Protein AF-H1SB37-F1 (afdb_monomer)

Sequence (201 aa):
MCINYAPAQAALLRDVFGVTCPVQEWPPQTWPDYAAPLLVSDHERQRRCLVGTFGMVPRKRIPPGVAKFDTTNARSESVGEKRTFSPAWKSGQLCLVPATCFYEPGYETGKALRWRIWLKDDAPMAIAGLWRAWPGEHPLMSRFHAPGKEKRMIVIVPPNEWDDWLNCRDTELARSFLRPYAADKMAAEPAPLPPRAAEAS

InterPro domains:
  IPR003738 SOS response associated peptidase (SRAP) [PF02586] (30-190)
  IPR003738 SOS response associated peptidase (SRAP) [PTHR13604] (32-190)
  IPR036590 SOS response associated peptidase-like [G3DSA:3.90.1680.10] (2-192)
  IPR036590 SOS response associated peptidase-like [SSF143081] (11-190)

Nearest PDB structures (foldseek):
  1zn6-assembly1_A  TM=8.041E-01  e=1.688E-17  Bordetella bronchiseptica RB50
  6oeb-assembly1_A  TM=7.553E-01  e=7.191E-09  Homo sapiens
  6oov-assembly1_A  TM=7.379E-01  e=4.954E-09  Homo sapiens
  6oea-assembly1_A  TM=7.611E-01  e=8.663E-09  Homo sapiens
  6kbz-assembly4_H  TM=6.927E-01  e=1.604E-07  Escherichia coli

Solvent-accessible surface area (backbone atoms only — not comparable to full-atom values): 12346 Å² total; per-residue (Å²): 109,63,60,35,32,24,50,54,48,78,63,53,33,37,80,72,67,72,24,72,59,70,97,66,93,54,62,76,61,37,42,71,60,32,57,39,65,33,36,30,49,54,96,85,68,44,72,40,46,42,76,44,56,42,23,78,56,41,70,94,74,56,58,88,94,57,80,90,72,87,40,67,68,68,43,80,90,48,31,76,65,43,78,91,41,16,61,32,52,76,68,42,31,40,28,35,36,43,21,52,34,38,32,41,72,45,52,91,83,79,44,80,42,39,25,40,38,33,47,72,81,65,65,63,40,34,32,64,39,71,48,76,90,78,78,78,96,68,95,81,80,87,71,90,84,90,89,89,88,84,93,60,72,80,37,50,49,56,84,95,43,48,67,58,55,40,66,40,75,51,70,67,66,53,51,70,65,63,42,81,61,67,66,88,55,43,44,75,48,86,48,72,78,78,82,78,76,79,80,85,127

Foldseek 3Di:
DFQKFQFDDQCCCCVPVVEGEPPDDFDRMDGAQGKAWKWAQDPVLHTYIYIDGQFLAHQVRQDPPDDDDGGNDDALVQQCPDPSRVVQLLALQKIWGWGQWTWDFDCPV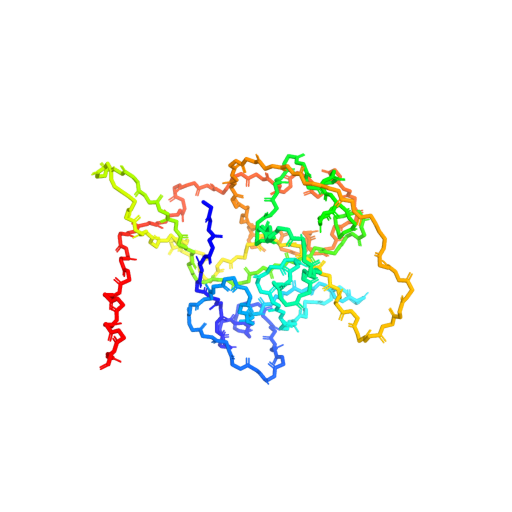VDGFIKTKGFDPPPTWTWIDTHDDDDDDDPPDDDDDDDDDDDHDTATADPVCRSVSNPDNDNVSNSVSRDHDDCVRMDMDGDHDDPDPPDDD

Secondary structure (DSSP, 8-state):
---EEEEPPHHHHHHTT--PPPS----SSB-TT-EEEEEEE-TTS-EEEEEEESSSS-GGGSPTTSPP---S---TTTTTTSTTTHHHHHTT-EEEEEEEEEEEEE-TTSS-EEEEEEESSSPSEEEEEE----PSP-TT---------------EE-GGGHHHHHH---HHHHHHT-PPP-GGGEEEEE-PPPPPPP---

Radius of gyration: 17.48 Å; Cα contacts (8 Å, |Δi|>4): 338; chains: 1; bounding box: 42×50×43 Å

Mean predicted aligned error: 9.67 Å

Structure (mmCIF, N/CA/C/O backbone):
data_AF-H1SB37-F1
#
_entry.id   AF-H1SB37-F1
#
loop_
_atom_site.group_PDB
_atom_site.id
_atom_site.type_symbol
_atom_site.label_atom_id
_atom_site.label_alt_id
_atom_site.label_comp_id
_atom_site.label_asym_id
_atom_site.label_entity_id
_atom_site.label_seq_id
_atom_site.pdbx_PDB_ins_code
_atom_site.Cartn_x
_atom_site.Cartn_y
_atom_site.C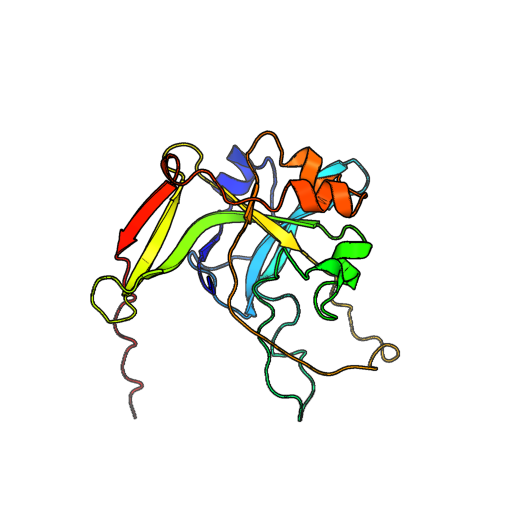artn_z
_atom_site.occupancy
_atom_site.B_iso_or_equiv
_atom_site.auth_seq_id
_atom_site.auth_comp_id
_atom_site.auth_asym_id
_atom_site.auth_atom_id
_atom_site.pdbx_PDB_model_num
ATOM 1 N N . MET A 1 1 ? 8.141 -8.060 4.131 1.00 61.81 1 MET A N 1
ATOM 2 C CA . MET A 1 1 ? 7.986 -7.070 3.050 1.00 61.81 1 MET A CA 1
ATOM 3 C C . MET A 1 1 ? 6.805 -7.464 2.177 1.00 61.81 1 MET A C 1
ATOM 5 O O . MET A 1 1 ? 6.975 -8.234 1.234 1.00 61.81 1 MET A O 1
ATOM 9 N N . CYS A 1 2 ? 5.641 -6.896 2.474 1.00 81.62 2 CYS A N 1
ATOM 10 C CA . CYS A 1 2 ? 4.409 -7.120 1.739 1.00 81.62 2 CYS A CA 1
ATOM 11 C C . CYS A 1 2 ? 4.567 -6.713 0.272 1.00 81.62 2 CYS A C 1
ATOM 13 O O . CYS A 1 2 ? 4.679 -5.537 -0.066 1.00 81.62 2 CYS A O 1
ATOM 15 N N . ILE A 1 3 ? 4.553 -7.709 -0.606 1.00 90.56 3 ILE A N 1
ATOM 16 C CA . ILE A 1 3 ? 4.415 -7.532 -2.056 1.00 90.56 3 ILE A CA 1
ATOM 17 C C . ILE A 1 3 ? 3.016 -7.942 -2.529 1.00 90.56 3 ILE A C 1
ATOM 19 O O . ILE A 1 3 ? 2.795 -8.083 -3.728 1.00 90.56 3 ILE A O 1
ATOM 23 N N . ASN A 1 4 ? 2.080 -8.169 -1.604 1.00 94.69 4 ASN A N 1
ATOM 24 C CA . ASN A 1 4 ? 0.772 -8.728 -1.906 1.00 94.69 4 ASN A CA 1
ATOM 25 C C . ASN A 1 4 ? -0.271 -8.363 -0.842 1.00 94.69 4 ASN A C 1
ATOM 27 O O . ASN A 1 4 ? -0.052 -8.564 0.349 1.00 94.69 4 ASN A O 1
ATOM 31 N N . TYR A 1 5 ? -1.424 -7.867 -1.284 1.00 96.06 5 TYR A N 1
ATOM 32 C CA . TYR A 1 5 ? -2.556 -7.497 -0.433 1.00 96.06 5 TYR A CA 1
ATOM 33 C C . TYR A 1 5 ? -3.879 -7.682 -1.181 1.00 96.06 5 TYR A C 1
ATOM 35 O O . TYR A 1 5 ? -3.881 -7.848 -2.400 1.00 96.06 5 TYR A O 1
ATOM 43 N N . ALA A 1 6 ? -4.995 -7.672 -0.457 1.00 96.31 6 ALA A N 1
ATOM 44 C CA . ALA A 1 6 ? -6.336 -7.656 -1.026 1.00 96.31 6 ALA A CA 1
ATOM 45 C C . ALA A 1 6 ? -6.863 -6.207 -1.031 1.00 96.31 6 ALA A C 1
ATOM 47 O O . ALA A 1 6 ? -7.142 -5.670 0.046 1.00 96.31 6 ALA A O 1
ATOM 48 N N . PRO A 1 7 ? -6.955 -5.534 -2.194 1.00 95.69 7 PRO A N 1
ATOM 49 C CA . PRO A 1 7 ? -7.475 -4.171 -2.276 1.00 95.69 7 PRO A CA 1
ATOM 50 C C . PRO A 1 7 ? -8.966 -4.124 -1.927 1.00 95.69 7 PRO A C 1
ATOM 52 O O . PRO A 1 7 ? -9.720 -5.062 -2.211 1.00 95.69 7 PRO A O 1
ATOM 55 N N . ALA A 1 8 ? -9.406 -3.000 -1.361 1.00 94.56 8 ALA A N 1
ATOM 56 C CA . ALA A 1 8 ? -10.824 -2.727 -1.169 1.00 94.56 8 ALA A CA 1
ATOM 57 C C . ALA A 1 8 ? -11.567 -2.767 -2.516 1.00 94.56 8 ALA A C 1
ATOM 59 O O . ALA A 1 8 ? -11.060 -2.319 -3.545 1.00 94.56 8 ALA A O 1
ATOM 60 N N . GLN A 1 9 ? -12.769 -3.336 -2.506 1.00 92.38 9 GLN A N 1
ATOM 61 C CA . GLN A 1 9 ? -13.612 -3.495 -3.692 1.00 92.38 9 GLN A CA 1
ATOM 62 C C . GLN A 1 9 ? -14.647 -2.367 -3.778 1.00 92.38 9 GLN A C 1
ATOM 64 O O . GLN A 1 9 ? -14.865 -1.649 -2.801 1.00 92.38 9 GLN A O 1
ATOM 69 N N . ALA A 1 10 ? -15.286 -2.204 -4.942 1.00 90.00 10 ALA A N 1
ATOM 70 C CA . ALA A 1 10 ? -16.129 -1.044 -5.262 1.00 90.00 10 ALA A CA 1
ATOM 71 C C . ALA A 1 10 ? -17.233 -0.730 -4.229 1.00 90.00 10 ALA A C 1
ATOM 73 O O . ALA A 1 10 ? -17.570 0.437 -4.046 1.00 90.00 10 ALA A O 1
ATOM 74 N N . ALA A 1 11 ? -17.759 -1.744 -3.529 1.00 90.62 11 ALA A N 1
ATOM 75 C CA . ALA A 1 11 ? -18.670 -1.545 -2.401 1.00 90.62 11 ALA A CA 1
ATOM 76 C C . ALA A 1 11 ? -17.977 -0.824 -1.231 1.00 90.62 11 ALA A C 1
ATOM 78 O O . ALA A 1 11 ? -18.290 0.326 -0.957 1.00 90.62 11 ALA A O 1
ATOM 79 N N . LEU A 1 12 ? -16.950 -1.430 -0.625 1.00 92.50 12 LEU A N 1
ATOM 80 C CA . LEU A 1 12 ? -16.209 -0.861 0.514 1.00 92.50 12 LEU A CA 1
ATOM 81 C C . LEU A 1 12 ? -15.616 0.535 0.233 1.00 92.50 12 LEU A C 1
ATOM 83 O O . LEU A 1 12 ? -15.536 1.371 1.131 1.00 92.50 12 LEU A O 1
ATOM 87 N N . LEU A 1 13 ? -15.217 0.804 -1.012 1.00 92.81 13 LEU A N 1
ATOM 88 C CA . LEU A 1 13 ? -14.735 2.121 -1.446 1.00 92.81 13 LEU A CA 1
ATOM 89 C C . LEU A 1 13 ? -15.813 3.208 -1.343 1.00 92.81 13 LEU A C 1
ATOM 91 O O . LEU A 1 13 ? -15.549 4.289 -0.820 1.00 92.81 13 LEU A O 1
ATOM 95 N N . ARG A 1 14 ? -17.039 2.905 -1.769 1.00 92.69 14 ARG A N 1
ATOM 96 C CA . ARG A 1 14 ? -18.182 3.810 -1.631 1.00 92.69 14 ARG A CA 1
ATOM 97 C C . ARG A 1 14 ? -18.671 3.859 -0.184 1.00 92.69 14 ARG A C 1
ATOM 99 O O . ARG A 1 14 ? -18.836 4.941 0.366 1.00 92.69 14 ARG A O 1
ATOM 106 N N . ASP A 1 15 ? -18.868 2.693 0.420 1.00 92.31 15 ASP A N 1
ATOM 107 C CA . ASP A 1 15 ? -19.639 2.521 1.653 1.00 92.31 15 ASP A CA 1
ATOM 108 C C . ASP A 1 15 ? -18.836 2.873 2.922 1.00 92.31 15 ASP A C 1
ATOM 110 O O . ASP A 1 15 ? -19.434 3.210 3.939 1.00 92.31 15 ASP A O 1
ATOM 114 N N . VAL A 1 16 ? -17.493 2.847 2.867 1.00 92.75 16 VAL A N 1
ATOM 115 C CA . VAL A 1 16 ? -16.607 3.237 3.989 1.00 92.75 16 VAL A CA 1
ATOM 116 C C . VAL A 1 16 ? -15.724 4.441 3.645 1.00 92.75 16 VAL A C 1
ATOM 118 O O . VAL A 1 16 ? -15.574 5.361 4.450 1.00 92.75 16 VAL A O 1
ATOM 121 N N . PHE A 1 17 ? -15.142 4.477 2.443 1.00 92.38 17 PHE A N 1
ATOM 122 C CA . PHE A 1 17 ? -14.271 5.589 2.038 1.00 92.38 17 PHE A CA 1
ATOM 123 C C . PHE A 1 17 ? -15.017 6.754 1.361 1.00 92.38 17 PHE A C 1
ATOM 125 O O . PHE A 1 17 ? -14.400 7.788 1.115 1.00 92.38 17 PHE A O 1
ATOM 132 N N . GLY A 1 18 ? -16.323 6.630 1.097 1.00 93.19 18 GLY A N 1
ATOM 133 C CA . GLY A 1 18 ? -17.148 7.694 0.511 1.00 93.19 18 GLY A CA 1
ATOM 134 C C . GLY A 1 18 ? -16.860 7.992 -0.965 1.00 93.19 18 GLY A C 1
ATOM 135 O O . GLY A 1 18 ? -17.237 9.056 -1.448 1.00 93.19 18 GLY A O 1
ATOM 136 N N . VAL A 1 19 ? -16.172 7.096 -1.683 1.00 91.81 19 VAL A N 1
ATOM 137 C CA . VAL A 1 19 ? -15.634 7.363 -3.028 1.00 91.81 19 VAL A CA 1
ATOM 138 C C . VAL A 1 19 ? -16.038 6.321 -4.063 1.00 91.81 19 VAL A C 1
ATOM 140 O O . VAL A 1 19 ? -16.063 5.119 -3.808 1.00 91.81 19 VAL A O 1
ATOM 143 N N . THR A 1 20 ? -16.257 6.776 -5.293 1.00 89.56 20 THR A N 1
ATOM 144 C CA . THR A 1 20 ? -16.253 5.919 -6.482 1.00 89.56 20 THR A CA 1
ATOM 145 C C . THR A 1 20 ? -14.894 6.006 -7.177 1.00 89.56 20 THR A C 1
ATOM 147 O O . THR A 1 20 ? -14.232 7.045 -7.171 1.00 89.56 20 THR A O 1
ATOM 150 N N . CYS A 1 21 ? -14.453 4.895 -7.766 1.00 81.81 21 CYS A N 1
ATOM 151 C CA . CYS A 1 21 ? -13.230 4.832 -8.565 1.00 81.81 21 CYS A CA 1
ATOM 152 C C . CYS A 1 21 ? -13.557 4.863 -10.067 1.00 81.81 21 CYS A C 1
ATOM 154 O O . CYS A 1 21 ? -14.659 4.467 -10.455 1.00 81.81 21 CYS A O 1
ATOM 156 N N . PRO A 1 22 ? -12.604 5.274 -10.926 1.00 76.06 22 PRO A N 1
ATOM 157 C CA . PRO A 1 22 ? -12.685 5.034 -12.366 1.00 76.06 22 PRO A CA 1
ATOM 158 C C . PRO A 1 22 ? -13.003 3.565 -12.678 1.00 76.06 22 PRO A C 1
ATOM 160 O O . PRO A 1 22 ? -12.503 2.672 -11.993 1.00 76.06 22 PRO A O 1
ATOM 163 N N . VAL A 1 23 ? -13.809 3.315 -13.716 1.00 59.12 23 VAL A N 1
ATOM 164 C CA . VAL A 1 23 ? -14.239 1.960 -14.103 1.00 59.12 23 VAL A CA 1
ATOM 165 C C . VAL A 1 23 ? -13.050 1.167 -14.645 1.00 59.12 23 VAL A C 1
ATOM 167 O O . VAL A 1 23 ? -12.691 1.257 -15.818 1.00 59.12 23 VAL A O 1
ATOM 170 N N . GLN A 1 24 ? -12.416 0.407 -13.759 1.00 62.50 24 GLN A N 1
ATOM 171 C CA . GLN A 1 24 ? -11.315 -0.492 -14.064 1.00 62.50 24 GLN A CA 1
ATOM 172 C C . GLN A 1 24 ? -11.272 -1.572 -12.988 1.00 62.50 24 GLN A C 1
ATOM 174 O O . GLN A 1 24 ? -11.008 -1.272 -11.828 1.00 62.50 24 GLN A O 1
ATOM 179 N N . GLU A 1 25 ? -11.548 -2.819 -13.359 1.00 70.06 25 GLU A N 1
ATOM 180 C CA . GLU A 1 25 ? -11.482 -3.931 -12.413 1.00 70.06 25 GLU A CA 1
ATOM 181 C C . GLU A 1 25 ? -10.024 -4.246 -12.056 1.00 70.06 25 GLU A C 1
ATOM 183 O O . GLU A 1 25 ? -9.148 -4.338 -12.919 1.00 70.06 25 GLU A O 1
ATOM 188 N N . TRP A 1 26 ? -9.769 -4.426 -10.763 1.00 86.94 26 TRP A N 1
ATOM 189 C CA . TRP A 1 26 ? -8.517 -4.945 -10.225 1.00 86.94 26 TRP A CA 1
ATOM 190 C C . TRP A 1 26 ? -8.801 -6.281 -9.525 1.00 86.94 26 TRP A C 1
ATOM 192 O O . TRP A 1 26 ? -9.882 -6.468 -8.963 1.00 86.94 26 TRP A O 1
ATOM 202 N N . PRO A 1 27 ? -7.857 -7.237 -9.532 1.00 90.06 27 PRO A N 1
ATOM 203 C CA . PRO A 1 27 ? -8.097 -8.548 -8.941 1.00 90.06 27 PRO A CA 1
ATOM 204 C C . PRO A 1 27 ? -8.317 -8.459 -7.417 1.00 90.06 27 PRO A C 1
ATOM 206 O O . PRO A 1 27 ? -7.755 -7.573 -6.766 1.00 90.06 27 PRO A O 1
ATOM 209 N N . PRO A 1 28 ? -9.027 -9.430 -6.805 1.00 91.69 28 PRO A N 1
ATOM 210 C CA . PRO A 1 28 ? -9.189 -9.516 -5.349 1.00 91.69 28 PRO A CA 1
ATOM 211 C C . PRO A 1 28 ? -7.876 -9.637 -4.556 1.00 91.69 28 PRO A C 1
ATOM 213 O O . PRO A 1 28 ? -7.887 -9.502 -3.336 1.00 91.69 28 PRO A O 1
ATOM 216 N N . GLN A 1 29 ? -6.747 -9.908 -5.224 1.00 94.50 29 GLN A N 1
ATOM 217 C CA . GLN A 1 29 ? -5.402 -9.880 -4.648 1.00 94.50 29 GLN A CA 1
ATOM 218 C C . GLN A 1 29 ? -4.423 -9.214 -5.627 1.00 94.50 29 GLN A C 1
ATOM 220 O O . GLN A 1 29 ? -4.225 -9.685 -6.748 1.00 94.50 29 GLN A O 1
ATOM 225 N N . THR A 1 30 ? -3.781 -8.136 -5.187 1.00 93.38 30 THR A N 1
ATOM 226 C CA . THR A 1 30 ? -2.825 -7.329 -5.956 1.00 93.38 30 THR A CA 1
ATOM 227 C C . THR A 1 30 ? -1.393 -7.824 -5.738 1.00 93.38 30 THR A C 1
ATOM 229 O O . THR A 1 30 ? -1.028 -8.234 -4.635 1.00 93.38 30 THR A O 1
ATOM 232 N N . TRP A 1 31 ? -0.572 -7.753 -6.787 1.00 94.50 31 TRP A N 1
ATOM 233 C CA . TRP A 1 31 ? 0.865 -8.066 -6.807 1.00 94.50 31 TRP A CA 1
ATOM 234 C C . TRP A 1 31 ? 1.652 -6.895 -7.432 1.00 94.50 31 TRP A C 1
ATOM 236 O O . TRP A 1 31 ? 1.031 -5.963 -7.947 1.00 94.50 31 TRP A O 1
ATOM 246 N N . PRO A 1 32 ? 2.999 -6.865 -7.397 1.00 93.31 32 PRO A N 1
ATOM 247 C CA . PRO A 1 32 ? 3.756 -5.745 -7.952 1.00 93.31 32 PRO A CA 1
ATOM 248 C C . PRO A 1 32 ? 3.486 -5.587 -9.455 1.00 93.31 32 PRO A C 1
ATOM 250 O O . PRO A 1 32 ? 3.305 -6.579 -10.155 1.00 93.31 32 PRO A O 1
ATOM 253 N N . ASP A 1 33 ? 3.482 -4.345 -9.939 1.00 89.38 33 ASP A N 1
ATOM 254 C CA . ASP A 1 33 ? 3.034 -3.933 -11.285 1.00 89.38 33 ASP A CA 1
ATOM 255 C C . ASP A 1 33 ? 1.523 -4.068 -11.589 1.00 89.38 33 ASP A C 1
ATOM 257 O O . ASP A 1 33 ? 1.089 -3.596 -12.642 1.00 89.38 33 ASP A O 1
ATOM 261 N N . TYR A 1 34 ? 0.694 -4.638 -10.705 1.00 92.12 34 TYR A N 1
ATOM 262 C CA . TYR A 1 34 ? -0.758 -4.715 -10.940 1.00 92.12 34 TYR A CA 1
ATOM 263 C C . TYR A 1 34 ? -1.431 -3.344 -10.757 1.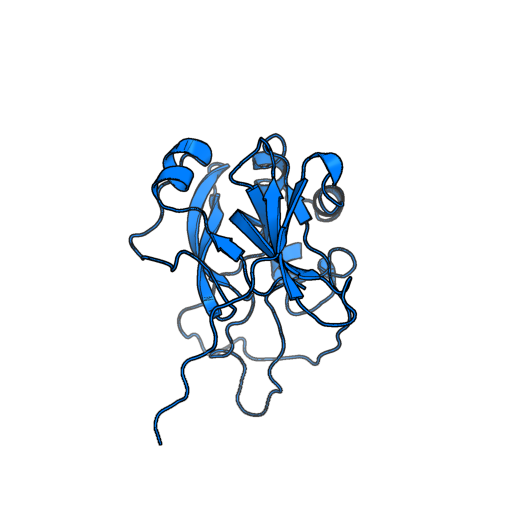00 92.12 34 TYR A C 1
ATOM 265 O O . TYR A 1 34 ? -0.941 -2.495 -10.006 1.00 92.12 34 TYR A O 1
ATOM 273 N N . ALA A 1 35 ? -2.574 -3.142 -11.418 1.00 89.19 35 ALA A N 1
ATOM 274 C CA . ALA A 1 35 ? -3.469 -2.020 -11.142 1.00 89.19 35 ALA A CA 1
ATOM 275 C C . ALA A 1 35 ? -4.208 -2.226 -9.805 1.00 89.19 35 ALA A C 1
ATOM 277 O O . ALA A 1 35 ? -4.556 -3.355 -9.454 1.00 89.19 35 ALA A O 1
ATOM 278 N N . ALA A 1 36 ? -4.423 -1.140 -9.064 1.00 93.69 36 ALA A N 1
ATOM 279 C CA . ALA A 1 36 ? -5.109 -1.117 -7.775 1.00 93.69 36 ALA A CA 1
ATOM 280 C C . ALA A 1 36 ? -5.641 0.298 -7.454 1.00 93.69 36 ALA A C 1
ATOM 282 O O . ALA A 1 36 ? -5.130 1.276 -8.015 1.00 93.69 36 ALA A O 1
ATOM 283 N N . PRO A 1 37 ? -6.636 0.435 -6.558 1.00 94.88 37 PRO A N 1
ATOM 284 C CA . PRO A 1 37 ? -7.136 1.733 -6.129 1.00 94.88 37 PRO A CA 1
ATOM 285 C C . PRO A 1 37 ? -6.149 2.411 -5.169 1.00 94.88 37 PRO A C 1
ATOM 287 O O . PRO A 1 37 ? -5.490 1.763 -4.355 1.00 94.88 37 PRO A O 1
ATOM 290 N N . LEU A 1 38 ? -6.089 3.738 -5.230 1.00 94.38 38 LEU A N 1
ATOM 291 C CA . LEU A 1 38 ? -5.460 4.590 -4.226 1.00 94.38 38 LEU A CA 1
ATOM 292 C C . LEU A 1 38 ? -6.308 5.845 -4.021 1.00 94.38 38 LEU A C 1
ATOM 294 O O . LEU A 1 38 ? -6.889 6.372 -4.969 1.00 94.38 38 LEU A O 1
ATOM 298 N N . LEU A 1 39 ? -6.378 6.327 -2.785 1.00 95.75 39 LEU A N 1
ATOM 299 C CA . LEU A 1 39 ? -7.151 7.510 -2.420 1.00 95.75 39 LEU A CA 1
ATOM 300 C C . LEU A 1 39 ? -6.207 8.685 -2.187 1.00 95.75 39 LEU A C 1
ATOM 302 O O . LEU A 1 39 ? -5.214 8.551 -1.470 1.00 95.75 39 LEU A O 1
ATOM 306 N N . VAL A 1 40 ? -6.518 9.828 -2.786 1.00 91.06 40 VAL A N 1
ATOM 307 C CA . VAL A 1 40 ? -5.763 11.080 -2.656 1.00 91.06 40 VAL A CA 1
ATOM 308 C C . VAL A 1 40 ? -6.689 12.202 -2.192 1.00 91.06 40 VAL A C 1
ATOM 310 O O . VAL A 1 40 ? -7.899 12.124 -2.395 1.00 91.06 40 VAL A O 1
ATOM 313 N N . SER A 1 41 ? -6.124 13.260 -1.610 1.00 87.56 41 SER A N 1
ATOM 314 C CA . SER A 1 41 ? -6.803 14.560 -1.545 1.00 87.56 41 SER A CA 1
ATOM 315 C C . SER A 1 41 ? -6.737 15.223 -2.917 1.00 87.56 41 SER A C 1
ATOM 317 O O . SER A 1 41 ? -5.670 15.236 -3.537 1.00 87.56 41 SER A O 1
ATOM 319 N N . ASP A 1 42 ? -7.830 15.833 -3.361 1.00 77.00 42 ASP A N 1
ATOM 320 C CA . ASP A 1 42 ? -7.783 16.860 -4.402 1.00 77.00 42 ASP A CA 1
ATOM 321 C C . ASP A 1 42 ? -7.540 18.265 -3.807 1.00 77.00 42 ASP A C 1
ATOM 323 O O . ASP A 1 42 ? -7.101 18.405 -2.659 1.00 77.00 42 ASP A O 1
ATOM 327 N N . HIS A 1 43 ? -7.755 19.308 -4.613 1.00 71.50 43 HIS A N 1
ATOM 328 C CA . HIS A 1 43 ? -7.541 20.706 -4.231 1.00 71.50 43 HIS A CA 1
ATOM 329 C C . HIS A 1 43 ? -8.618 21.258 -3.280 1.00 71.50 43 HIS A C 1
ATOM 331 O O . HIS A 1 43 ? -8.344 22.217 -2.562 1.00 71.50 43 HIS A O 1
ATOM 337 N N . GLU A 1 44 ? -9.800 20.640 -3.228 1.00 73.69 44 GLU A N 1
ATOM 338 C CA . GLU A 1 44 ? -10.931 21.024 -2.366 1.00 73.69 44 GLU A CA 1
ATOM 339 C C . GLU A 1 44 ? -10.954 20.200 -1.063 1.00 73.69 44 GLU A C 1
ATOM 341 O O . GLU A 1 44 ? -11.944 20.174 -0.328 1.00 73.69 44 GLU A O 1
ATOM 346 N N . ARG A 1 45 ? -9.831 19.524 -0.772 1.00 80.25 45 ARG A N 1
ATOM 347 C CA . ARG A 1 45 ? -9.631 18.577 0.335 1.00 80.25 45 ARG A CA 1
ATOM 348 C C . ARG A 1 45 ? -10.564 17.364 0.303 1.00 80.25 45 ARG A C 1
ATOM 350 O O . ARG A 1 45 ? -10.677 16.664 1.307 1.00 80.25 45 ARG A O 1
ATOM 357 N N . GLN A 1 46 ? -11.207 17.085 -0.831 1.00 84.38 46 GLN A N 1
ATOM 358 C CA . GLN A 1 46 ? -12.083 15.929 -0.958 1.00 84.38 46 GLN A CA 1
ATOM 359 C C . GLN A 1 46 ? -11.267 14.668 -1.239 1.00 84.38 46 GLN A C 1
ATOM 361 O O . GLN A 1 46 ? -10.243 14.689 -1.932 1.00 84.38 46 GLN A O 1
ATOM 366 N N . ARG A 1 47 ? -11.726 13.541 -0.684 1.00 91.31 47 ARG A N 1
ATOM 367 C CA . ARG A 1 47 ? -11.145 12.226 -0.964 1.00 91.31 47 ARG A CA 1
ATOM 368 C C . ARG A 1 47 ? -11.543 11.814 -2.378 1.00 91.31 47 ARG A C 1
ATOM 370 O O . ARG A 1 47 ? -12.723 11.716 -2.696 1.00 91.31 47 ARG A O 1
ATOM 377 N N . ARG A 1 48 ? -10.553 11.528 -3.221 1.00 89.25 48 ARG A N 1
ATOM 378 C CA . ARG A 1 48 ? -10.736 11.082 -4.605 1.00 89.25 48 ARG A CA 1
ATOM 379 C C . ARG A 1 48 ? -10.029 9.754 -4.826 1.00 89.25 48 ARG A C 1
ATOM 381 O O . ARG A 1 48 ? -8.836 9.632 -4.554 1.00 89.25 48 ARG A O 1
ATOM 388 N N . CYS A 1 49 ? -10.739 8.771 -5.377 1.00 91.12 49 CYS A N 1
ATOM 389 C CA . CYS A 1 49 ? -10.102 7.544 -5.841 1.00 91.12 49 CYS A CA 1
ATOM 390 C C . CYS A 1 49 ? -9.432 7.748 -7.209 1.00 91.12 49 CYS A C 1
ATOM 392 O O . CYS A 1 49 ? -10.019 8.304 -8.141 1.00 91.12 49 CYS A O 1
ATOM 394 N N . LEU A 1 50 ? -8.211 7.238 -7.335 1.00 89.31 50 LEU A N 1
ATOM 395 C CA . LEU A 1 50 ? -7.496 7.015 -8.586 1.00 89.31 50 LEU A CA 1
ATOM 396 C C . LEU A 1 50 ? -7.181 5.518 -8.711 1.00 89.31 50 LEU A C 1
ATOM 398 O O . LEU A 1 50 ? -7.117 4.805 -7.711 1.00 89.31 50 LEU A O 1
ATOM 402 N N . VAL A 1 51 ? -6.927 5.048 -9.932 1.00 88.38 51 VAL A N 1
ATOM 403 C CA . VAL A 1 51 ? -6.353 3.714 -10.170 1.00 88.38 51 VAL A CA 1
ATOM 404 C C . VAL A 1 51 ? -4.898 3.889 -10.592 1.00 88.3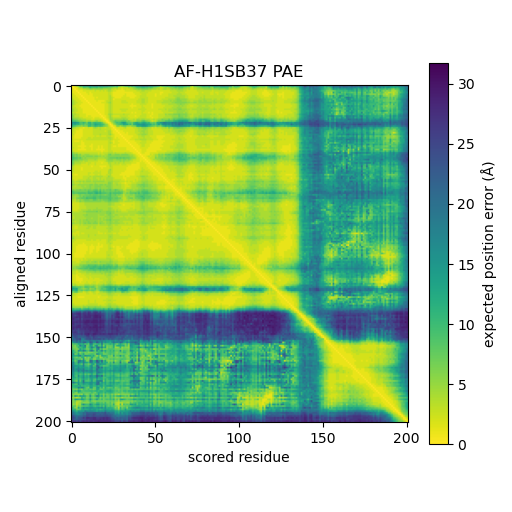8 51 VAL A C 1
ATOM 406 O O . VAL A 1 51 ? -4.581 4.737 -11.427 1.00 88.38 51 VAL A O 1
ATOM 409 N N . GLY A 1 52 ? -4.001 3.117 -9.987 1.00 87.88 52 GLY A N 1
ATOM 410 C CA . GLY A 1 52 ? -2.561 3.230 -10.190 1.00 87.88 52 GLY A CA 1
ATOM 411 C C . GLY A 1 52 ? -1.849 1.889 -10.081 1.00 87.88 52 GLY A C 1
ATOM 412 O O . GLY A 1 52 ? -2.432 0.874 -9.709 1.00 87.88 52 GLY A O 1
ATOM 413 N N . THR A 1 53 ? -0.567 1.876 -10.434 1.00 90.69 53 THR A N 1
ATOM 414 C CA . THR A 1 53 ? 0.263 0.671 -10.358 1.00 90.69 53 THR A CA 1
ATOM 415 C C . THR A 1 53 ? 0.789 0.451 -8.939 1.00 90.69 53 THR A C 1
ATOM 417 O O . THR A 1 53 ? 1.339 1.377 -8.341 1.00 90.69 53 THR A O 1
ATOM 420 N N . PHE A 1 54 ? 0.718 -0.780 -8.422 1.00 93.00 54 PHE A N 1
ATOM 421 C CA . PHE A 1 54 ? 1.375 -1.142 -7.164 1.00 93.00 54 PHE A CA 1
ATOM 422 C C . PHE A 1 54 ? 2.902 -1.222 -7.340 1.00 93.00 54 PHE A C 1
ATOM 424 O O . PHE A 1 54 ? 3.485 -2.265 -7.645 1.00 93.00 54 PHE A O 1
ATOM 431 N N . GLY A 1 55 ? 3.540 -0.064 -7.176 1.00 92.12 55 GLY A N 1
ATOM 432 C CA . GLY A 1 55 ? 4.976 0.156 -7.313 1.00 92.12 55 GLY A CA 1
ATOM 433 C C . GLY A 1 55 ? 5.258 1.567 -7.825 1.00 92.12 55 GLY A C 1
ATOM 434 O O . GLY A 1 55 ? 4.849 1.922 -8.929 1.00 92.12 55 GLY A O 1
ATOM 435 N N . MET A 1 56 ? 5.994 2.369 -7.048 1.00 91.19 56 MET A N 1
ATOM 436 C CA . MET A 1 56 ? 6.313 3.769 -7.382 1.00 91.19 56 MET A CA 1
ATOM 437 C C . MET A 1 56 ? 7.021 3.909 -8.748 1.00 91.19 56 MET A C 1
ATOM 439 O O . MET A 1 56 ? 6.862 4.919 -9.432 1.00 91.19 56 MET A O 1
ATOM 443 N N . VAL A 1 57 ? 7.762 2.881 -9.181 1.00 88.94 57 VAL A N 1
ATOM 444 C CA . VAL A 1 57 ? 8.256 2.721 -10.559 1.00 88.94 57 VAL A CA 1
ATOM 445 C C . VAL A 1 57 ? 7.819 1.350 -11.087 1.00 88.94 57 VAL A C 1
ATOM 447 O O . VAL A 1 57 ? 8.374 0.349 -10.625 1.00 88.94 57 VAL A O 1
ATOM 450 N N . PRO A 1 58 ? 6.879 1.289 -12.051 1.00 85.69 58 PRO A N 1
ATOM 451 C CA . PRO A 1 58 ? 6.510 0.047 -12.725 1.00 85.69 58 PRO A CA 1
ATOM 452 C C . PRO A 1 58 ? 7.707 -0.557 -13.467 1.00 85.69 58 PRO A C 1
ATOM 454 O O . PRO A 1 58 ? 8.461 0.188 -14.101 1.00 85.69 58 PRO A O 1
ATOM 457 N N . ARG A 1 59 ? 7.870 -1.887 -13.488 1.00 85.69 59 ARG A N 1
ATOM 458 C CA . ARG A 1 59 ? 9.031 -2.537 -14.140 1.00 85.69 59 ARG A CA 1
ATOM 459 C C . ARG A 1 59 ? 9.168 -2.166 -15.617 1.00 85.69 59 ARG A C 1
ATOM 461 O O . ARG A 1 59 ? 10.289 -2.009 -16.088 1.00 85.69 59 ARG A O 1
ATOM 468 N N . LYS A 1 60 ? 8.050 -1.951 -16.325 1.00 80.69 60 LYS A N 1
ATOM 469 C CA . LYS A 1 60 ? 8.025 -1.495 -17.732 1.00 80.69 60 LYS A CA 1
ATOM 470 C C . LYS A 1 60 ? 8.560 -0.071 -17.963 1.00 80.69 60 LYS A C 1
ATOM 472 O O . LYS A 1 60 ? 8.702 0.336 -19.107 1.00 80.69 60 LYS A O 1
ATOM 477 N N . ARG A 1 61 ? 8.828 0.695 -16.898 1.00 81.19 61 ARG A N 1
ATOM 478 C CA . ARG A 1 61 ? 9.451 2.031 -16.940 1.00 81.19 61 ARG A CA 1
ATOM 479 C C . ARG A 1 61 ? 10.846 2.063 -16.286 1.00 81.19 61 ARG A C 1
ATOM 481 O O . ARG A 1 61 ? 11.395 3.143 -16.083 1.00 81.19 61 ARG A O 1
ATOM 488 N N . ILE A 1 62 ? 11.431 0.904 -15.965 1.00 81.62 62 ILE A N 1
ATOM 489 C CA . ILE A 1 62 ? 12.859 0.788 -15.631 1.00 81.62 62 ILE A CA 1
ATOM 490 C C . ILE A 1 62 ? 13.641 0.719 -16.959 1.00 81.62 62 ILE A C 1
ATOM 492 O O . ILE A 1 62 ? 13.298 -0.127 -17.787 1.00 81.62 62 ILE A O 1
ATOM 496 N N . PRO A 1 63 ? 14.654 1.576 -17.203 1.00 80.75 63 PRO A N 1
ATOM 497 C CA . PRO A 1 63 ? 15.373 1.586 -18.479 1.00 80.75 63 PRO A CA 1
ATOM 498 C C . PRO A 1 63 ? 16.109 0.266 -18.782 1.00 80.75 63 PRO A C 1
ATOM 500 O O . PRO A 1 63 ? 16.571 -0.400 -17.850 1.00 80.75 63 PRO A O 1
ATOM 503 N N . PRO A 1 64 ? 16.295 -0.096 -20.068 1.00 79.81 64 PRO A N 1
ATOM 504 C CA . PRO A 1 64 ? 17.168 -1.200 -20.465 1.00 79.81 64 PRO A CA 1
ATOM 505 C C . PRO A 1 64 ? 18.571 -1.077 -19.851 1.00 79.81 64 PRO A C 1
ATOM 507 O O . PRO A 1 64 ? 19.092 0.022 -19.677 1.00 79.81 64 PRO A O 1
ATOM 510 N N . GLY A 1 65 ? 19.173 -2.211 -19.486 1.00 81.38 65 GLY A N 1
ATOM 511 C CA . GLY A 1 65 ? 20.474 -2.264 -18.805 1.00 81.38 65 GLY A CA 1
ATOM 512 C C . GLY A 1 65 ? 20.451 -1.913 -17.308 1.00 81.38 65 GLY A C 1
ATOM 513 O O . GLY A 1 65 ? 21.392 -2.259 -16.598 1.00 81.38 65 GLY A O 1
ATOM 514 N N . VAL A 1 66 ? 19.384 -1.298 -16.781 1.00 82.62 66 VAL A N 1
ATOM 515 C CA . VAL A 1 66 ? 19.258 -1.018 -15.340 1.00 82.62 66 VAL A CA 1
ATOM 516 C C . VAL A 1 66 ? 18.719 -2.247 -14.604 1.00 82.62 66 VAL A C 1
ATOM 518 O O . VAL A 1 66 ? 17.654 -2.776 -14.928 1.00 82.62 66 VAL A O 1
ATOM 521 N N . ALA A 1 67 ? 19.436 -2.692 -13.569 1.00 83.81 67 ALA A N 1
ATOM 522 C CA . ALA A 1 67 ? 19.007 -3.803 -12.721 1.00 83.81 67 ALA A CA 1
ATOM 523 C C . ALA A 1 67 ? 17.641 -3.514 -12.067 1.00 83.81 67 ALA A C 1
ATOM 525 O O . ALA A 1 67 ? 17.441 -2.467 -11.448 1.00 83.81 67 ALA A O 1
ATOM 526 N N . LYS A 1 68 ? 16.692 -4.453 -12.187 1.00 83.25 68 LYS A N 1
ATOM 527 C CA . LYS A 1 68 ? 15.316 -4.292 -11.686 1.00 83.25 68 LYS A CA 1
ATOM 528 C C . LYS A 1 68 ? 15.312 -4.104 -10.164 1.00 83.25 68 LYS A C 1
ATOM 530 O O . LYS A 1 68 ? 15.767 -4.975 -9.425 1.00 83.25 68 LYS A O 1
ATOM 535 N N . PHE A 1 69 ? 14.754 -2.990 -9.693 1.00 82.69 69 PHE A N 1
ATOM 536 C CA . PHE A 1 69 ? 14.667 -2.648 -8.273 1.00 82.69 69 PHE A CA 1
ATOM 537 C C . PHE A 1 69 ? 13.215 -2.598 -7.784 1.00 82.69 69 PHE A C 1
ATOM 539 O O . PHE A 1 69 ? 12.287 -2.336 -8.543 1.00 82.69 69 PHE A O 1
ATOM 546 N N . ASP A 1 70 ? 13.017 -2.879 -6.495 1.00 85.94 70 ASP A N 1
ATOM 547 C CA . ASP A 1 70 ? 11.685 -2.960 -5.891 1.00 85.94 70 ASP A CA 1
ATOM 548 C C . ASP A 1 70 ? 11.233 -1.599 -5.352 1.00 85.94 70 ASP A C 1
ATOM 550 O O . ASP A 1 70 ? 11.907 -1.013 -4.497 1.00 85.94 70 ASP A O 1
ATOM 554 N N . THR A 1 71 ? 10.066 -1.148 -5.807 1.00 90.44 71 THR A N 1
ATOM 555 C CA . THR A 1 71 ? 9.477 0.162 -5.500 1.00 90.44 71 THR A CA 1
ATOM 556 C C . THR A 1 71 ? 8.102 0.080 -4.825 1.00 90.44 71 THR A C 1
ATOM 558 O O . THR A 1 71 ? 7.399 1.086 -4.754 1.00 90.44 71 THR A O 1
ATOM 561 N N . THR A 1 72 ? 7.717 -1.101 -4.329 1.00 90.50 72 THR A N 1
ATOM 562 C CA . THR A 1 72 ? 6.393 -1.375 -3.726 1.00 90.50 72 THR A CA 1
ATOM 563 C C . THR A 1 72 ? 6.233 -0.793 -2.324 1.00 90.50 72 THR A C 1
ATOM 565 O O . THR A 1 72 ? 5.147 -0.373 -1.950 1.00 90.50 72 THR A O 1
ATOM 568 N N . ASN A 1 73 ? 7.324 -0.756 -1.553 1.00 90.44 73 ASN A N 1
ATOM 569 C CA . ASN A 1 73 ? 7.353 -0.297 -0.167 1.00 90.44 73 ASN A CA 1
ATOM 570 C C . ASN A 1 73 ? 8.438 0.777 -0.009 1.00 90.44 73 ASN A C 1
ATOM 572 O O . ASN A 1 73 ? 9.599 0.555 -0.386 1.00 90.44 73 ASN A O 1
ATOM 576 N N . ALA A 1 74 ? 8.072 1.905 0.597 1.00 87.44 74 ALA A N 1
ATOM 577 C CA . ALA A 1 74 ? 9.016 2.888 1.114 1.00 87.44 74 ALA A CA 1
ATOM 578 C C . ALA A 1 74 ? 9.523 2.485 2.514 1.00 87.44 74 ALA A C 1
ATOM 580 O O . ALA A 1 74 ? 9.039 1.538 3.129 1.00 87.44 74 ALA A O 1
ATOM 581 N N . ARG A 1 75 ? 10.540 3.199 2.993 1.00 85.69 75 ARG A N 1
ATOM 582 C CA . ARG A 1 75 ? 11.099 3.113 4.348 1.00 85.69 75 ARG A CA 1
ATOM 583 C C . ARG A 1 75 ? 10.662 4.342 5.121 1.00 85.69 75 ARG A C 1
ATOM 585 O O . ARG A 1 75 ? 11.000 5.418 4.645 1.00 85.69 75 ARG A O 1
ATOM 592 N N . SER A 1 76 ? 10.008 4.230 6.273 1.00 85.25 76 SER A N 1
ATOM 593 C CA . SER A 1 76 ? 9.667 5.415 7.076 1.00 85.25 76 SER A CA 1
ATOM 594 C C . SER A 1 76 ? 10.905 6.212 7.496 1.00 85.25 76 SER A C 1
ATOM 596 O O . SER A 1 76 ? 10.881 7.439 7.495 1.00 85.25 76 SER A O 1
ATOM 598 N N . GLU A 1 77 ? 12.015 5.523 7.765 1.00 85.69 77 GLU A N 1
ATOM 599 C CA . GLU A 1 77 ? 13.254 6.142 8.236 1.00 85.69 77 GLU A CA 1
ATOM 600 C C . GLU A 1 77 ? 13.887 7.022 7.142 1.00 85.69 77 GLU A C 1
ATOM 602 O O . GLU A 1 77 ? 14.239 8.174 7.382 1.00 85.69 77 GLU A O 1
ATOM 607 N N . SER A 1 78 ? 13.960 6.496 5.911 1.00 87.12 78 SER A N 1
ATOM 608 C CA . SER A 1 78 ? 14.679 7.108 4.783 1.00 87.12 78 SER A CA 1
ATOM 609 C C . SER A 1 78 ? 13.773 7.569 3.625 1.00 87.12 78 SER A C 1
ATOM 611 O O . SER A 1 78 ? 14.239 7.680 2.485 1.00 87.12 78 SER A O 1
ATOM 613 N N . VAL A 1 79 ? 12.467 7.770 3.847 1.00 89.00 79 VAL A N 1
ATOM 614 C CA . VAL A 1 79 ? 11.504 8.125 2.778 1.00 89.00 79 VAL A CA 1
ATOM 615 C C . VAL A 1 79 ? 11.862 9.459 2.114 1.00 89.00 79 VAL A C 1
ATOM 617 O O . VAL A 1 79 ? 11.899 9.549 0.886 1.00 89.00 79 VAL A O 1
ATOM 620 N N . GLY A 1 80 ? 12.243 10.455 2.919 1.00 88.44 80 GLY A N 1
ATOM 621 C CA . GLY A 1 80 ? 12.674 11.780 2.466 1.00 88.44 80 GLY A CA 1
ATOM 622 C C . GLY A 1 80 ? 14.051 11.815 1.789 1.00 88.44 80 GLY A C 1
ATOM 623 O O . GLY A 1 80 ? 14.412 12.841 1.209 1.00 88.44 80 GLY A O 1
ATOM 624 N N . GLU A 1 81 ? 14.803 10.711 1.801 1.00 88.38 81 GLU A N 1
ATOM 625 C CA . GLU A 1 81 ? 16.169 10.606 1.263 1.00 88.38 81 GLU A CA 1
ATOM 626 C C . GLU A 1 81 ? 16.230 9.810 -0.045 1.00 88.38 81 GLU A C 1
ATOM 628 O O . GLU A 1 81 ? 16.849 10.228 -1.024 1.00 88.38 81 GLU A O 1
ATOM 633 N N . LYS A 1 82 ? 15.601 8.626 -0.076 1.00 86.62 82 LYS A N 1
ATOM 634 C CA . LYS A 1 82 ? 15.761 7.674 -1.182 1.00 86.62 82 LYS A CA 1
ATOM 635 C C . LYS A 1 82 ? 15.127 8.246 -2.447 1.00 86.62 82 LYS A C 1
ATOM 637 O O . LYS A 1 82 ? 13.916 8.441 -2.495 1.00 86.62 82 LYS A O 1
ATOM 642 N N . ARG A 1 83 ? 15.936 8.438 -3.498 1.00 86.94 83 ARG A N 1
ATOM 643 C CA . ARG A 1 83 ? 15.565 9.044 -4.797 1.00 86.94 83 ARG A CA 1
ATOM 644 C C . ARG A 1 83 ? 14.195 8.627 -5.350 1.00 86.94 83 ARG A C 1
ATOM 646 O O . ARG A 1 83 ? 13.501 9.460 -5.916 1.00 86.94 83 ARG A O 1
ATOM 653 N N . THR A 1 84 ? 13.821 7.357 -5.206 1.00 88.62 84 THR A N 1
ATOM 654 C CA . THR A 1 84 ? 12.540 6.804 -5.678 1.00 88.62 84 THR A CA 1
ATOM 655 C C . THR A 1 84 ? 11.317 7.455 -5.025 1.00 88.62 84 THR A C 1
ATOM 657 O O . THR A 1 84 ? 10.279 7.557 -5.669 1.00 88.62 84 THR A O 1
ATOM 660 N N . PHE A 1 85 ? 11.436 7.875 -3.762 1.00 91.38 85 PHE A N 1
ATOM 661 C CA . PHE A 1 85 ? 10.329 8.311 -2.905 1.00 91.38 85 PHE A CA 1
ATOM 662 C C . PHE A 1 85 ? 10.467 9.773 -2.449 1.00 91.38 85 PHE A C 1
ATOM 664 O O . PHE A 1 85 ? 9.462 10.465 -2.328 1.00 91.38 85 PHE A O 1
ATOM 671 N N . SER A 1 86 ? 11.701 10.259 -2.267 1.00 91.25 86 SER A N 1
ATOM 672 C CA . SER A 1 86 ? 12.025 11.611 -1.782 1.00 91.25 86 SER A CA 1
ATOM 673 C C . SER A 1 86 ? 11.285 12.752 -2.508 1.00 91.25 86 SER A C 1
ATOM 675 O O . SER A 1 86 ? 10.803 13.642 -1.809 1.00 91.25 86 SER A O 1
ATOM 677 N N . PRO A 1 87 ? 11.113 12.748 -3.851 1.00 88.56 87 PRO A N 1
ATOM 678 C CA . PRO A 1 87 ? 10.331 13.781 -4.534 1.00 88.56 87 PRO A CA 1
ATOM 679 C C . PRO A 1 87 ? 8.847 13.743 -4.149 1.00 88.56 87 PRO A C 1
ATOM 681 O O . PRO A 1 87 ? 8.301 14.761 -3.745 1.00 88.56 87 PRO A O 1
ATOM 684 N N . ALA A 1 88 ? 8.219 12.562 -4.193 1.00 88.25 88 ALA A N 1
ATOM 685 C CA . ALA A 1 88 ? 6.812 12.385 -3.825 1.00 88.25 88 ALA A CA 1
ATOM 686 C C . ALA A 1 88 ? 6.555 12.767 -2.357 1.00 88.25 88 ALA A C 1
ATOM 688 O O . ALA A 1 88 ? 5.582 13.454 -2.063 1.00 88.25 88 ALA A O 1
ATOM 689 N N . TRP A 1 89 ? 7.471 12.398 -1.452 1.00 92.25 89 TRP A N 1
ATOM 690 C CA . TRP A 1 89 ? 7.438 12.796 -0.042 1.00 92.25 89 TRP A CA 1
ATOM 691 C C . TRP A 1 89 ? 7.484 14.319 0.133 1.00 92.25 89 TRP A C 1
ATOM 693 O O . TRP A 1 89 ? 6.596 14.903 0.744 1.00 92.25 89 TRP A O 1
ATOM 703 N N . LYS A 1 90 ? 8.496 14.977 -0.448 1.00 87.19 90 LYS A N 1
ATOM 704 C CA . LYS A 1 90 ? 8.715 16.429 -0.311 1.00 87.19 90 LYS A CA 1
ATOM 705 C C . LYS A 1 90 ? 7.656 17.275 -1.020 1.00 87.19 90 LYS A C 1
ATOM 707 O O . LYS A 1 90 ? 7.452 18.420 -0.640 1.00 87.19 90 LYS A O 1
ATOM 712 N N . SER A 1 91 ? 6.980 16.724 -2.025 1.00 82.56 91 SER A N 1
ATOM 713 C CA . SER A 1 91 ? 5.842 17.357 -2.699 1.00 82.56 91 SER A CA 1
ATOM 714 C C . SER A 1 91 ? 4.482 16.996 -2.082 1.00 82.56 91 SER A C 1
ATOM 716 O O . SER A 1 91 ? 3.458 17.319 -2.678 1.00 82.56 91 SER A O 1
ATOM 718 N N . GLY A 1 92 ? 4.440 16.318 -0.927 1.00 86.12 92 GLY A N 1
ATOM 719 C CA . GLY A 1 92 ? 3.186 15.971 -0.248 1.00 86.12 92 GLY A CA 1
ATOM 720 C C . GLY A 1 92 ? 2.276 15.041 -1.058 1.00 86.12 92 GLY A C 1
ATOM 721 O O . GLY A 1 92 ? 1.059 15.074 -0.886 1.00 86.12 92 GLY A O 1
ATOM 722 N N . GLN A 1 93 ? 2.836 14.213 -1.951 1.00 88.75 93 GLN A N 1
ATOM 723 C CA . GLN A 1 93 ? 2.093 13.246 -2.772 1.00 88.75 93 GLN A CA 1
ATOM 724 C C . GLN A 1 93 ? 1.739 11.994 -1.955 1.00 88.75 93 GLN A C 1
ATOM 726 O O . GLN A 1 93 ? 2.099 10.862 -2.293 1.00 88.75 93 GLN A O 1
ATOM 731 N N . LEU A 1 94 ? 1.049 12.227 -0.841 1.00 95.25 94 LEU A N 1
ATOM 732 C CA . LEU A 1 94 ? 0.562 11.217 0.086 1.00 95.25 94 LEU A CA 1
ATOM 733 C C . LEU A 1 94 ? -0.725 10.591 -0.468 1.00 95.25 94 LEU A C 1
ATOM 735 O O . LEU A 1 94 ? -1.524 11.257 -1.131 1.00 95.25 94 LEU A O 1
ATOM 739 N N . CYS A 1 95 ? -0.918 9.301 -0.218 1.00 95.56 95 CYS A N 1
ATOM 740 C CA . CYS A 1 95 ? -2.168 8.604 -0.506 1.00 95.56 95 CYS A CA 1
ATOM 741 C C . CYS A 1 95 ? -2.506 7.597 0.596 1.00 95.56 95 CYS A C 1
ATOM 743 O O . CYS A 1 95 ? -1.676 7.275 1.452 1.00 95.56 95 CYS A O 1
ATOM 745 N N . LEU A 1 96 ? -3.732 7.087 0.551 1.00 97.31 96 LEU A N 1
ATOM 74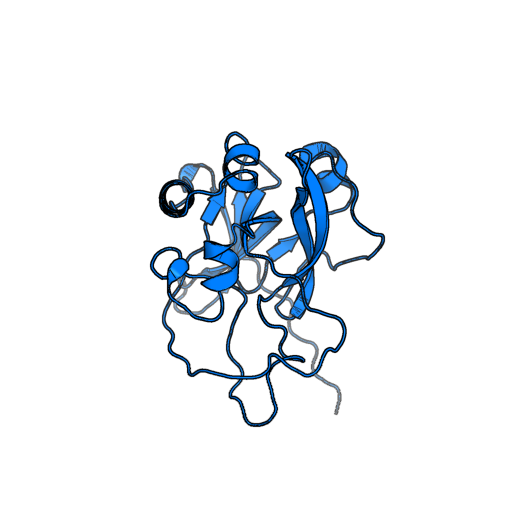6 C CA . LEU A 1 96 ? -4.141 5.879 1.256 1.00 97.31 96 LEU A CA 1
ATOM 747 C C . LEU A 1 96 ? -4.291 4.748 0.234 1.00 97.31 96 LEU A C 1
ATOM 749 O O . LEU A 1 96 ? -4.890 4.942 -0.824 1.00 97.31 96 LEU A O 1
ATOM 753 N N . VAL A 1 97 ? -3.773 3.563 0.548 1.00 96.88 97 VAL A N 1
ATOM 754 C CA . VAL A 1 97 ? -4.015 2.331 -0.215 1.00 96.88 97 VAL A CA 1
ATOM 755 C C . VAL A 1 97 ? -5.058 1.512 0.558 1.00 96.88 97 VAL A C 1
ATOM 757 O O . VAL A 1 97 ? -4.724 0.953 1.607 1.00 96.88 97 VAL A O 1
ATOM 760 N N . PRO A 1 98 ? -6.328 1.484 0.113 1.00 96.62 98 PRO A N 1
ATOM 761 C CA . PRO A 1 98 ? -7.410 0.847 0.853 1.00 96.62 98 PRO A CA 1
ATOM 762 C C . PRO A 1 98 ? -7.386 -0.673 0.638 1.00 96.62 98 PRO A C 1
ATOM 764 O O . PRO A 1 98 ? -7.364 -1.153 -0.499 1.00 96.62 98 PRO A O 1
ATOM 767 N N . ALA A 1 99 ? -7.399 -1.443 1.725 1.00 96.62 99 ALA A N 1
ATOM 768 C CA . ALA A 1 99 ? -7.230 -2.896 1.703 1.00 96.62 99 ALA A CA 1
ATOM 769 C C . ALA A 1 99 ? -8.124 -3.598 2.737 1.00 96.62 99 ALA A C 1
ATOM 771 O O . ALA A 1 99 ? -8.435 -3.040 3.784 1.00 96.62 99 ALA A O 1
ATOM 772 N N . THR A 1 100 ? -8.514 -4.847 2.485 1.00 96.00 100 THR A N 1
ATOM 773 C CA . THR A 1 100 ? -9.184 -5.689 3.498 1.00 96.00 100 THR A CA 1
ATOM 774 C C . THR A 1 100 ? -8.173 -6.482 4.325 1.00 96.00 100 THR A C 1
ATOM 776 O O . THR A 1 100 ? -8.325 -6.620 5.536 1.00 96.00 100 THR A O 1
ATOM 779 N N . CYS A 1 101 ? -7.097 -6.952 3.693 1.00 94.75 101 CYS A N 1
ATOM 780 C CA . CYS A 1 101 ? -5.969 -7.611 4.345 1.00 94.75 101 CYS A CA 1
ATOM 781 C C . CYS A 1 101 ? -4.679 -7.429 3.535 1.00 94.75 101 CYS A C 1
ATOM 783 O O . CYS A 1 101 ? -4.723 -7.211 2.323 1.00 94.75 101 CYS A O 1
ATOM 785 N N . PHE A 1 102 ? -3.524 -7.604 4.173 1.00 95.12 102 PHE A N 1
ATOM 786 C CA . PHE A 1 102 ? -2.234 -7.751 3.493 1.00 95.12 102 PHE A CA 1
ATOM 787 C C . PHE A 1 102 ? -1.602 -9.113 3.795 1.00 95.12 102 PHE A C 1
ATOM 789 O O . PHE A 1 102 ? -2.081 -9.841 4.666 1.00 95.12 102 PHE A O 1
ATOM 796 N N . TYR A 1 103 ? -0.554 -9.481 3.053 1.00 92.50 103 TYR A N 1
ATOM 797 C CA . TYR A 1 103 ? 0.116 -10.768 3.211 1.00 92.50 103 TYR A CA 1
ATOM 798 C C . TYR A 1 103 ? 1.629 -10.608 3.401 1.00 92.50 103 TYR A C 1
ATOM 800 O O . TYR A 1 103 ? 2.296 -9.877 2.665 1.00 92.50 103 TYR A O 1
ATOM 808 N N . GLU A 1 104 ? 2.175 -11.337 4.372 1.00 87.62 104 GLU A N 1
ATOM 809 C C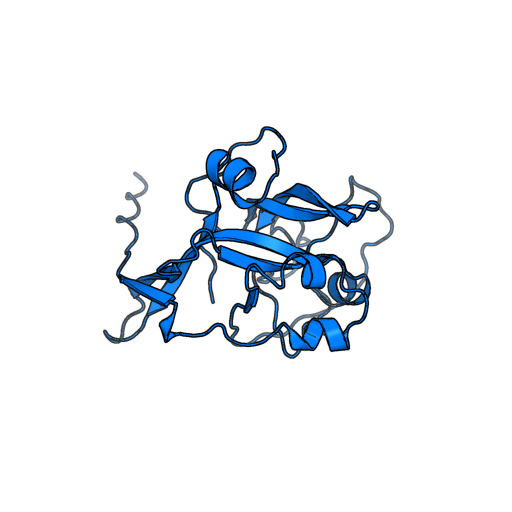A . GLU A 1 104 ? 3.605 -11.377 4.707 1.00 87.62 104 GLU A CA 1
ATOM 810 C C . GLU A 1 104 ? 4.080 -12.834 4.886 1.00 87.62 104 GLU A C 1
ATOM 812 O O . GLU A 1 104 ? 3.261 -13.716 5.168 1.00 87.62 104 GLU A O 1
ATOM 817 N N . PRO A 1 105 ? 5.383 -13.135 4.716 1.00 84.31 105 PRO A N 1
ATOM 818 C CA . PRO A 1 105 ? 5.937 -14.436 5.048 1.00 84.31 105 PRO A CA 1
ATOM 819 C C . PRO A 1 105 ? 6.220 -14.524 6.556 1.00 84.31 105 PRO A C 1
ATOM 821 O O . PRO A 1 105 ? 7.064 -13.797 7.082 1.00 84.31 105 PRO A O 1
ATOM 824 N N . GLY A 1 106 ? 5.532 -15.437 7.238 1.00 75.44 106 GLY A N 1
ATOM 825 C CA . GLY A 1 106 ? 5.852 -15.879 8.595 1.00 75.44 106 GLY A CA 1
ATOM 826 C C . GLY A 1 106 ? 6.854 -17.037 8.561 1.00 75.44 106 GLY A C 1
ATOM 827 O O . GLY A 1 106 ? 6.851 -17.836 7.623 1.00 75.44 106 GLY A O 1
ATOM 828 N N . TYR A 1 107 ? 7.717 -17.119 9.576 1.00 85.12 107 TYR A N 1
ATOM 829 C CA . TYR A 1 107 ? 8.871 -18.036 9.617 1.00 85.12 107 TYR A CA 1
ATOM 830 C C . TYR A 1 107 ? 8.864 -18.997 10.820 1.00 85.12 107 TYR A C 1
ATOM 832 O O . TYR A 1 107 ? 9.857 -19.674 11.072 1.00 85.12 107 TYR A O 1
ATOM 840 N N . GLU A 1 108 ? 7.748 -19.087 11.546 1.00 76.94 108 GLU A N 1
ATOM 841 C CA . GLU A 1 108 ? 7.577 -19.910 12.759 1.00 76.94 108 GLU A CA 1
ATOM 842 C C . GLU A 1 108 ? 7.889 -21.402 12.540 1.00 76.94 108 GLU A C 1
ATOM 844 O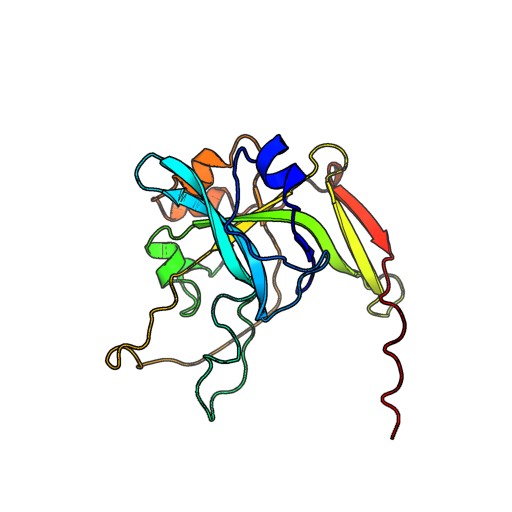 O . GLU A 1 108 ? 8.338 -22.090 13.450 1.00 76.94 108 GLU A O 1
ATOM 849 N N . THR A 1 109 ? 7.719 -21.899 11.312 1.00 76.69 109 THR A N 1
ATOM 850 C CA . THR A 1 109 ? 8.014 -23.287 10.912 1.00 76.69 109 THR A CA 1
ATOM 851 C C . THR A 1 109 ? 9.438 -23.480 10.364 1.00 76.69 109 THR A C 1
ATOM 853 O O . THR A 1 109 ? 9.739 -24.506 9.753 1.00 76.69 109 THR A O 1
ATOM 856 N N . GLY A 1 110 ? 10.306 -22.468 10.480 1.00 80.69 110 GLY A N 1
ATOM 857 C CA . GLY A 1 110 ? 11.633 -22.422 9.849 1.00 80.69 110 GLY A CA 1
ATOM 858 C C . GLY A 1 110 ? 11.610 -22.226 8.324 1.00 80.69 110 GLY A C 1
ATOM 859 O O . GLY A 1 110 ? 12.660 -22.065 7.704 1.00 80.69 110 GLY A O 1
ATOM 860 N N . LYS A 1 111 ? 10.424 -22.208 7.701 1.00 80.62 111 LYS A N 1
ATOM 861 C CA . LYS A 1 111 ? 10.204 -21.954 6.270 1.00 80.62 111 LYS A CA 1
ATOM 862 C C . LYS A 1 111 ? 9.285 -20.747 6.094 1.00 80.62 111 LYS A C 1
ATOM 864 O O . LYS A 1 111 ? 8.447 -20.477 6.945 1.00 80.62 111 LYS A O 1
ATOM 869 N N . ALA A 1 112 ? 9.423 -20.044 4.970 1.00 83.12 112 ALA A N 1
ATOM 870 C CA . ALA A 1 112 ? 8.546 -18.928 4.625 1.00 83.12 112 ALA A CA 1
ATOM 871 C C . ALA A 1 112 ? 7.140 -19.439 4.259 1.00 83.12 112 ALA A C 1
ATOM 873 O O . ALA A 1 112 ? 6.903 -19.865 3.127 1.00 83.12 112 ALA A O 1
ATOM 874 N N . LEU A 1 113 ? 6.211 -19.387 5.210 1.00 84.19 113 LEU A N 1
ATOM 875 C CA . LEU A 1 113 ? 4.786 -19.617 4.983 1.00 84.19 113 LEU A CA 1
ATOM 876 C C . LEU A 1 113 ? 4.103 -18.266 4.751 1.00 84.19 113 LEU A C 1
ATOM 878 O O . LEU A 1 113 ? 4.404 -17.304 5.448 1.00 84.19 113 LEU A O 1
ATOM 882 N N . ARG A 1 114 ? 3.187 -18.156 3.786 1.00 89.88 114 ARG A N 1
ATOM 883 C CA . ARG A 1 114 ? 2.405 -16.925 3.581 1.00 89.88 114 ARG A CA 1
ATOM 884 C C . ARG A 1 114 ? 1.296 -16.840 4.628 1.00 89.88 114 ARG A C 1
ATOM 886 O O . ARG A 1 114 ? 0.541 -17.796 4.774 1.00 89.88 114 ARG A O 1
ATOM 893 N N . TRP A 1 115 ? 1.177 -15.701 5.300 1.00 87.56 115 TRP A N 1
ATOM 894 C CA . TRP A 1 115 ? 0.103 -15.386 6.247 1.00 87.56 115 TRP A CA 1
ATOM 895 C C . TRP A 1 115 ? -0.760 -14.241 5.715 1.00 87.56 115 TRP A C 1
ATOM 897 O O . TRP A 1 115 ? -0.244 -13.343 5.051 1.00 87.56 115 TRP A O 1
ATOM 907 N N . ARG A 1 116 ? -2.063 -14.270 6.009 1.00 93.50 116 ARG A N 1
ATOM 908 C CA . ARG A 1 116 ? -2.996 -13.141 5.866 1.00 93.50 116 ARG A CA 1
ATOM 909 C C . ARG A 1 116 ? -2.981 -12.336 7.159 1.00 93.50 116 ARG A C 1
ATOM 911 O O . ARG A 1 116 ? -2.991 -12.939 8.225 1.00 93.50 116 ARG A O 1
ATOM 918 N N . ILE A 1 117 ? -3.007 -11.008 7.068 1.00 89.62 117 ILE A N 1
ATOM 919 C CA . ILE A 1 117 ? -3.045 -10.090 8.215 1.00 89.62 117 ILE A CA 1
ATOM 920 C C . ILE A 1 117 ? -4.117 -9.015 7.970 1.00 89.62 117 ILE A C 1
ATOM 922 O O . ILE A 1 117 ? -4.147 -8.401 6.901 1.00 89.62 117 ILE A O 1
ATOM 926 N N . TRP A 1 118 ? -5.016 -8.804 8.935 1.00 93.88 118 TRP A N 1
ATOM 927 C CA . TRP A 1 118 ? -6.150 -7.870 8.847 1.00 93.88 118 TRP A CA 1
ATOM 928 C C . TRP A 1 118 ? -6.422 -7.158 10.183 1.00 93.88 118 TRP A C 1
ATOM 930 O O . TRP A 1 118 ? -5.839 -7.512 11.209 1.00 93.88 118 TRP A O 1
ATOM 940 N N . LEU A 1 119 ? -7.276 -6.129 10.168 1.00 89.69 119 LEU A N 1
ATOM 941 C CA . LEU A 1 119 ? -7.798 -5.494 11.387 1.00 89.69 119 LEU A CA 1
ATOM 942 C C . LEU A 1 119 ? -9.032 -6.268 11.857 1.00 89.69 119 LEU A C 1
ATOM 944 O O . LEU A 1 119 ? -9.839 -6.665 11.020 1.00 89.69 119 LEU A O 1
ATOM 948 N N . LYS A 1 120 ? -9.161 -6.504 13.167 1.00 84.69 120 LYS A N 1
ATOM 949 C CA . LYS A 1 120 ? -10.252 -7.318 13.734 1.00 84.69 120 LYS A CA 1
ATOM 950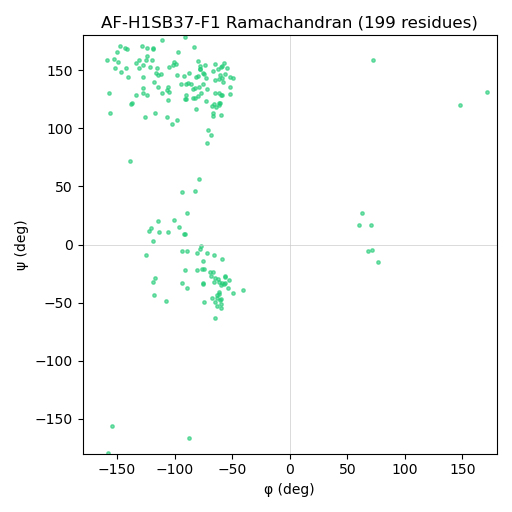 C C . LYS A 1 120 ? -11.625 -6.696 13.482 1.00 84.69 120 LYS A C 1
ATOM 952 O O . LYS A 1 120 ? -12.491 -7.353 12.913 1.00 84.69 120 LYS A O 1
ATOM 957 N N . ASP A 1 121 ? -11.762 -5.429 13.862 1.00 81.69 121 ASP A N 1
ATOM 958 C CA . ASP A 1 121 ? -13.046 -4.724 13.930 1.00 81.69 121 ASP A CA 1
ATOM 959 C C . ASP A 1 121 ? -13.110 -3.533 12.946 1.00 81.69 121 ASP A C 1
ATOM 961 O O . ASP A 1 121 ? -14.167 -3.221 12.405 1.00 81.69 121 ASP A O 1
ATOM 965 N N . ASP A 1 122 ? -11.959 -2.920 12.635 1.00 73.12 122 ASP A N 1
ATOM 966 C CA . ASP A 1 122 ? -11.810 -1.719 11.791 1.00 73.12 122 ASP A CA 1
ATOM 967 C C . ASP A 1 122 ? -11.540 -2.046 10.295 1.00 73.12 122 ASP A C 1
ATOM 969 O O . ASP A 1 122 ? -10.623 -1.502 9.675 1.00 73.12 122 ASP A O 1
ATOM 973 N N . ALA A 1 123 ? -12.274 -2.985 9.690 1.00 78.00 123 ALA A N 1
ATOM 974 C CA . ALA A 1 123 ? -12.099 -3.340 8.272 1.00 78.00 123 ALA A CA 1
ATOM 975 C C . ALA A 1 123 ? -13.003 -2.495 7.344 1.00 78.00 123 ALA A C 1
ATOM 977 O O . ALA A 1 123 ? -14.193 -2.363 7.633 1.00 78.00 123 ALA A O 1
ATOM 978 N N . PRO A 1 124 ? -12.527 -1.999 6.178 1.00 89.44 124 PRO A N 1
ATOM 979 C CA . PRO A 1 124 ? -11.185 -2.102 5.589 1.00 89.44 124 PRO A CA 1
ATOM 980 C C . PRO A 1 124 ? -10.140 -1.154 6.205 1.00 89.44 124 PRO A C 1
ATOM 982 O O . PRO A 1 124 ? -10.435 -0.028 6.594 1.00 89.44 124 PRO A O 1
ATOM 985 N N . MET A 1 125 ? -8.875 -1.578 6.168 1.00 93.25 125 MET A N 1
ATOM 986 C CA . MET A 1 125 ? -7.732 -0.754 6.566 1.00 93.25 125 MET A CA 1
ATOM 987 C C . MET A 1 125 ? -7.317 0.238 5.469 1.00 93.25 125 MET A C 1
ATOM 989 O O . MET A 1 125 ? -7.516 -0.003 4.274 1.00 93.25 125 MET A O 1
ATOM 993 N N . ALA A 1 126 ? -6.621 1.302 5.872 1.00 93.06 126 ALA A N 1
ATOM 994 C CA . ALA A 1 126 ? -5.940 2.219 4.965 1.00 93.06 126 ALA A CA 1
ATOM 995 C C . ALA A 1 126 ? -4.424 2.193 5.209 1.00 93.06 126 ALA A C 1
ATOM 997 O O . ALA A 1 126 ? -3.932 2.603 6.262 1.00 93.06 126 ALA A O 1
ATOM 998 N N . ILE A 1 127 ? -3.669 1.697 4.231 1.00 95.12 127 ILE A N 1
ATOM 999 C CA . ILE A 1 127 ? -2.205 1.640 4.289 1.00 95.12 127 ILE A CA 1
ATOM 1000 C C . ILE A 1 127 ? -1.634 2.994 3.847 1.00 95.12 127 ILE A C 1
ATOM 1002 O O . ILE A 1 127 ? -2.053 3.539 2.823 1.00 95.12 127 ILE A O 1
ATOM 1006 N N . ALA A 1 128 ? -0.665 3.531 4.593 1.00 95.19 128 ALA A N 1
ATOM 1007 C CA . ALA A 1 128 ? 0.003 4.784 4.248 1.00 95.19 128 ALA A CA 1
ATOM 1008 C C . ALA A 1 128 ? 0.812 4.617 2.952 1.00 95.19 128 ALA A C 1
ATOM 1010 O O . ALA A 1 128 ? 1.711 3.774 2.868 1.00 95.19 128 ALA A O 1
ATOM 1011 N N . GLY A 1 129 ? 0.501 5.421 1.936 1.00 95.38 129 GLY A N 1
ATOM 1012 C CA . GLY A 1 129 ? 1.109 5.334 0.615 1.00 95.38 129 GLY A CA 1
ATOM 1013 C C . GLY A 1 129 ? 1.746 6.639 0.144 1.00 95.38 129 GLY A C 1
ATOM 1014 O O . GLY A 1 129 ? 1.448 7.731 0.628 1.00 95.38 129 GLY A O 1
ATOM 1015 N N . LEU A 1 130 ? 2.611 6.504 -0.861 1.00 94.94 130 LEU A N 1
ATOM 1016 C CA . LEU A 1 130 ? 3.054 7.603 -1.711 1.00 94.94 130 LEU A CA 1
ATOM 1017 C C . LEU A 1 130 ? 2.627 7.325 -3.144 1.00 94.94 130 LEU A C 1
ATOM 1019 O O . LEU A 1 130 ? 2.787 6.204 -3.634 1.00 94.94 130 LEU A O 1
ATOM 1023 N N . TRP A 1 131 ? 2.173 8.361 -3.839 1.00 92.31 131 TRP A N 1
ATOM 1024 C CA . TRP A 1 131 ? 1.849 8.298 -5.258 1.00 92.31 131 TRP A CA 1
ATOM 1025 C C . TRP A 1 131 ? 2.718 9.255 -6.072 1.00 92.31 131 TRP A C 1
ATOM 1027 O O . TRP A 1 131 ? 3.443 10.096 -5.547 1.00 92.31 131 TRP A O 1
ATOM 1037 N N . ARG A 1 132 ? 2.647 9.105 -7.392 1.00 86.94 132 ARG A N 1
ATOM 1038 C CA . ARG A 1 132 ? 3.135 10.086 -8.359 1.00 86.94 132 ARG A CA 1
ATOM 1039 C C . ARG A 1 132 ? 2.319 9.969 -9.631 1.00 86.94 132 ARG A C 1
ATOM 1041 O O . ARG A 1 132 ? 1.897 8.871 -9.997 1.00 86.94 132 ARG A O 1
ATOM 1048 N N . ALA A 1 133 ? 2.190 11.067 -10.361 1.00 77.88 133 ALA A N 1
ATOM 1049 C CA . ALA A 1 133 ? 1.845 10.968 -11.767 1.00 77.88 133 ALA A CA 1
ATOM 1050 C C . ALA A 1 133 ? 2.982 10.259 -12.532 1.00 77.88 133 ALA A C 1
ATOM 1052 O O . ALA A 1 133 ? 4.177 10.480 -12.289 1.00 77.88 133 ALA A O 1
ATOM 1053 N N . TRP A 1 134 ? 2.600 9.424 -13.494 1.00 67.00 134 TRP A N 1
ATOM 1054 C CA . TRP A 1 134 ? 3.478 8.986 -14.570 1.00 67.00 134 TRP A CA 1
ATOM 1055 C C . TRP A 1 134 ? 3.028 9.696 -15.844 1.00 67.00 134 TRP A C 1
ATOM 1057 O O . TRP A 1 134 ? 1.943 9.378 -16.327 1.00 67.00 134 TRP A O 1
ATOM 1067 N N . PRO A 1 135 ? 3.814 10.652 -16.371 1.00 52.00 135 PRO A N 1
ATOM 1068 C CA . PRO A 1 135 ? 3.439 11.378 -17.575 1.00 52.00 135 PRO A CA 1
ATOM 1069 C C . PRO A 1 135 ? 3.127 10.460 -18.767 1.00 52.00 135 PRO A C 1
ATOM 1071 O O . PRO A 1 135 ? 3.708 9.374 -18.915 1.00 52.00 135 PRO A O 1
ATOM 1074 N N . GLY A 1 136 ? 2.261 10.959 -19.653 1.00 45.56 136 GLY A N 1
ATOM 1075 C CA . GLY A 1 136 ? 2.385 10.666 -21.081 1.00 45.56 136 GLY A CA 1
ATOM 1076 C C . GLY A 1 136 ? 3.768 11.105 -21.574 1.00 45.56 136 GLY A C 1
ATOM 1077 O O . GLY A 1 136 ? 4.439 11.912 -20.929 1.00 45.56 136 GLY A O 1
ATOM 1078 N N . GLU A 1 137 ? 4.247 10.512 -22.659 1.00 34.06 137 GLU A N 1
ATOM 1079 C CA . GLU A 1 137 ? 5.666 10.583 -23.014 1.00 34.06 137 GLU A CA 1
ATOM 1080 C C . GLU A 1 137 ? 6.116 12.018 -23.336 1.00 34.06 137 GLU A C 1
ATOM 1082 O O . GLU A 1 137 ? 5.631 12.642 -24.274 1.00 34.06 137 GLU A O 1
ATOM 1087 N N . HIS A 1 138 ? 7.060 12.541 -22.545 1.00 33.38 138 HIS A N 1
ATOM 1088 C CA . HIS A 1 138 ? 7.676 13.848 -22.765 1.00 33.38 138 HIS A CA 1
ATOM 1089 C C . HIS A 1 138 ? 9.198 13.753 -22.526 1.00 33.38 138 HIS A C 1
ATOM 1091 O O . HIS A 1 138 ? 9.617 13.346 -21.437 1.00 33.38 138 HIS A O 1
ATOM 1097 N N . PRO A 1 139 ? 10.053 14.089 -23.511 1.00 32.62 139 PRO A N 1
ATOM 1098 C CA . PRO A 1 139 ? 11.388 13.483 -23.638 1.00 32.62 139 PRO A CA 1
ATOM 1099 C C . PRO A 1 139 ? 12.495 14.004 -22.695 1.00 32.62 139 PRO A C 1
ATOM 1101 O O . PRO A 1 139 ? 13.612 13.493 -22.737 1.00 32.62 139 PRO A O 1
ATOM 1104 N N . LEU A 1 140 ? 12.240 15.017 -21.859 1.00 34.03 140 LEU A N 1
ATOM 1105 C CA . LEU A 1 140 ? 13.315 15.854 -21.294 1.00 34.03 140 LEU A CA 1
ATOM 1106 C C . LEU A 1 140 ? 13.912 15.398 -19.938 1.00 34.03 140 LEU A C 1
ATOM 1108 O O . LEU A 1 140 ? 15.034 15.777 -19.607 1.00 34.03 140 LEU A O 1
ATOM 1112 N N . MET A 1 141 ? 13.205 14.597 -19.131 1.00 32.03 141 MET A N 1
ATOM 1113 C CA . MET A 1 141 ? 13.475 14.480 -17.675 1.00 32.03 141 MET A CA 1
ATOM 1114 C C . MET A 1 141 ? 14.288 13.238 -17.231 1.00 32.03 141 MET A C 1
ATOM 1116 O O . MET A 1 141 ? 14.253 12.840 -16.066 1.00 32.03 141 MET A O 1
ATOM 1120 N N . SER A 1 142 ? 15.033 12.607 -18.138 1.00 28.91 142 SER A N 1
ATOM 1121 C CA . SER A 1 142 ? 15.510 11.214 -18.005 1.00 28.91 142 SER A CA 1
ATOM 1122 C C . SER A 1 142 ? 16.876 10.993 -17.311 1.00 28.91 142 SER A C 1
ATOM 1124 O O . SER A 1 142 ? 17.556 10.016 -17.620 1.00 28.91 142 SER A O 1
ATOM 1126 N N . ARG A 1 143 ? 17.341 11.871 -16.403 1.00 30.39 143 ARG A N 1
ATOM 1127 C CA . ARG A 1 143 ? 18.726 11.831 -15.851 1.00 30.39 143 ARG A CA 1
ATOM 1128 C C . ARG A 1 143 ? 18.827 11.449 -14.356 1.00 30.39 143 ARG A C 1
ATOM 1130 O O . ARG A 1 143 ? 17.982 11.861 -13.561 1.00 30.39 143 ARG A O 1
ATOM 1137 N N . PHE A 1 144 ? 19.918 10.747 -13.977 1.00 31.16 144 PHE A N 1
ATOM 1138 C CA . PHE A 1 144 ? 20.339 10.325 -12.605 1.00 31.16 144 PHE A CA 1
ATOM 1139 C C . PHE A 1 144 ? 19.481 9.180 -11.971 1.00 31.16 144 PHE A C 1
ATOM 1141 O O . PHE A 1 144 ? 18.334 9.002 -12.376 1.00 31.16 144 PHE A O 1
ATOM 1148 N N . HIS A 1 145 ? 19.855 8.351 -10.971 1.00 34.34 145 HIS A N 1
ATOM 1149 C CA . HIS A 1 145 ? 21.066 8.060 -10.155 1.00 34.34 145 HIS A CA 1
ATOM 1150 C C . HIS A 1 145 ? 20.948 6.603 -9.575 1.00 34.34 145 HIS A C 1
ATOM 1152 O O . HIS A 1 145 ? 19.958 5.926 -9.851 1.00 34.34 145 HIS A O 1
ATOM 1158 N N . ALA A 1 146 ? 21.927 6.122 -8.787 1.00 33.31 146 ALA A N 1
ATOM 1159 C CA . ALA A 1 146 ? 22.181 4.704 -8.422 1.00 33.31 146 ALA A CA 1
ATOM 1160 C C . ALA A 1 146 ? 21.485 4.154 -7.116 1.00 33.31 146 ALA A C 1
ATOM 1162 O O . ALA A 1 146 ? 20.758 4.911 -6.466 1.00 33.31 146 ALA A O 1
ATOM 1163 N N . PRO A 1 147 ? 21.639 2.851 -6.731 1.00 38.94 147 PRO A N 1
ATOM 1164 C CA . PRO A 1 147 ? 20.778 2.145 -5.749 1.00 38.94 147 PRO A CA 1
ATOM 1165 C C . PRO A 1 147 ? 21.416 1.760 -4.379 1.00 38.94 147 PRO A C 1
ATOM 1167 O O . PRO A 1 147 ? 22.614 1.900 -4.173 1.00 38.94 147 PRO A O 1
ATOM 1170 N N . GLY A 1 148 ? 20.607 1.192 -3.460 1.00 33.22 148 GLY A N 1
ATOM 1171 C CA . GLY A 1 148 ? 21.041 0.505 -2.217 1.00 33.22 148 GLY A CA 1
ATOM 1172 C C . GLY A 1 148 ? 19.874 0.147 -1.262 1.00 33.22 148 GLY A C 1
ATOM 1173 O O . GLY A 1 148 ? 19.025 1.005 -0.997 1.00 33.22 148 GLY A O 1
ATOM 1174 N N . LYS A 1 149 ? 19.793 -1.103 -0.759 1.00 32.31 149 LYS A N 1
ATOM 1175 C CA . LYS A 1 149 ? 18.619 -1.705 -0.060 1.00 32.31 149 LYS A CA 1
ATOM 1176 C C . LYS A 1 149 ? 18.943 -2.329 1.311 1.00 32.31 149 LYS A C 1
ATOM 1178 O O . LYS A 1 149 ? 20.012 -2.893 1.467 1.00 32.31 149 LYS A O 1
ATOM 1183 N N . GLU A 1 150 ? 17.924 -2.403 2.185 1.00 33.12 150 GLU A N 1
ATOM 1184 C CA . GLU A 1 150 ? 17.749 -3.514 3.151 1.00 33.12 150 GLU A CA 1
ATOM 1185 C C . GLU A 1 150 ? 16.254 -3.704 3.569 1.00 33.12 150 GLU A C 1
ATOM 1187 O O . GLU A 1 150 ? 15.374 -3.342 2.782 1.00 33.12 150 GLU A O 1
ATOM 1192 N N . LYS A 1 151 ? 15.946 -4.292 4.747 1.00 32.62 151 LYS A N 1
ATOM 1193 C CA . LYS A 1 151 ? 14.611 -4.785 5.209 1.00 32.62 151 LYS A CA 1
ATOM 1194 C C . LYS A 1 151 ? 13.599 -3.696 5.659 1.00 32.62 151 LYS A C 1
ATOM 1196 O O . LYS A 1 151 ? 14.011 -2.680 6.202 1.00 32.62 151 LYS A O 1
ATOM 1201 N N . ARG A 1 152 ? 12.285 -3.911 5.453 1.00 46.31 152 ARG A N 1
ATOM 1202 C CA . ARG A 1 152 ? 11.199 -2.888 5.510 1.00 46.31 152 ARG A CA 1
ATOM 1203 C C . ARG A 1 152 ? 9.982 -3.310 6.366 1.00 46.31 152 ARG A C 1
ATOM 1205 O O . ARG A 1 152 ? 9.734 -4.511 6.461 1.00 46.31 152 ARG A O 1
ATOM 1212 N N . MET A 1 153 ? 9.184 -2.340 6.837 1.00 38.69 153 MET A N 1
ATOM 1213 C CA . MET A 1 153 ? 7.840 -2.500 7.444 1.00 38.69 153 MET A CA 1
ATOM 1214 C C . MET A 1 153 ? 6.771 -1.653 6.711 1.00 38.69 153 MET A C 1
ATOM 1216 O O . MET A 1 153 ? 7.124 -0.812 5.886 1.00 38.69 153 MET A O 1
ATOM 1220 N N . ILE A 1 154 ? 5.485 -1.875 7.021 1.00 48.88 154 ILE A N 1
ATOM 1221 C CA . ILE A 1 154 ? 4.313 -1.119 6.527 1.00 48.88 154 ILE A CA 1
ATOM 1222 C C . ILE A 1 154 ? 3.795 -0.192 7.644 1.00 48.88 154 ILE A C 1
ATOM 1224 O O . ILE A 1 154 ? 3.929 -0.526 8.819 1.00 48.88 154 ILE A O 1
ATOM 1228 N N . VAL A 1 155 ? 3.157 0.925 7.283 1.00 76.44 155 VAL A N 1
ATOM 1229 C CA . VAL A 1 155 ? 2.396 1.799 8.198 1.00 76.44 155 VAL A CA 1
ATOM 1230 C C . VAL A 1 155 ? 0.908 1.754 7.821 1.00 76.44 155 VAL A C 1
ATOM 1232 O O . VAL A 1 155 ? 0.568 1.844 6.640 1.00 76.44 155 VAL A O 1
ATOM 1235 N N . ILE A 1 156 ? 0.026 1.628 8.816 1.00 78.12 156 ILE A N 1
ATOM 1236 C CA . ILE A 1 156 ? -1.439 1.692 8.667 1.00 78.12 156 ILE A CA 1
ATOM 1237 C C . ILE A 1 156 ? -1.911 2.982 9.342 1.00 78.12 156 ILE A C 1
ATOM 1239 O O . ILE A 1 156 ? -1.533 3.233 10.485 1.00 78.12 156 ILE A O 1
ATOM 1243 N N . VAL A 1 157 ? -2.726 3.787 8.656 1.00 86.38 157 VAL A N 1
ATOM 1244 C CA . VAL A 1 157 ? -3.260 5.045 9.204 1.00 86.38 157 VAL A CA 1
ATOM 1245 C C . VAL A 1 157 ? -4.606 4.769 9.897 1.00 86.38 157 VAL A C 1
ATOM 1247 O O . VAL A 1 157 ? -5.502 4.215 9.249 1.00 86.38 157 VAL A O 1
ATOM 1250 N N . PRO A 1 158 ? -4.784 5.130 11.183 1.00 83.50 158 PRO A N 1
ATOM 1251 C CA . PRO A 1 158 ? -6.069 5.048 11.881 1.00 83.50 158 PRO A CA 1
ATOM 1252 C C . PRO A 1 158 ? -7.191 5.833 11.172 1.00 83.50 158 PRO A C 1
ATOM 1254 O O . PRO A 1 158 ? -6.906 6.898 10.620 1.00 83.50 158 PRO A O 1
ATOM 1257 N N . PRO A 1 159 ? -8.462 5.378 11.220 1.00 83.88 159 PRO A N 1
ATOM 1258 C CA . PRO A 1 159 ? -9.583 6.052 10.552 1.00 83.88 159 PRO A CA 1
ATOM 1259 C C . PRO A 1 159 ? -9.744 7.537 10.889 1.00 83.88 159 PRO A C 1
ATOM 1261 O O . PRO A 1 159 ? -10.039 8.344 10.013 1.00 83.88 159 PRO A O 1
ATOM 1264 N N . ASN A 1 160 ? -9.484 7.912 12.143 1.00 88.00 160 ASN A N 1
ATOM 1265 C CA . ASN A 1 160 ? -9.569 9.290 12.625 1.00 88.00 160 ASN A CA 1
ATOM 1266 C C . ASN A 1 160 ? -8.379 10.184 12.217 1.00 88.00 160 ASN A C 1
ATOM 1268 O O . ASN A 1 160 ? -8.370 11.350 12.584 1.00 88.00 160 ASN A O 1
ATOM 1272 N N . GLU A 1 161 ? -7.378 9.650 11.508 1.00 90.62 161 GLU A N 1
ATOM 1273 C CA . GLU A 1 161 ? -6.179 10.374 11.049 1.00 90.62 161 GLU A CA 1
ATOM 1274 C C . GLU A 1 161 ? -6.057 10.392 9.510 1.00 90.62 161 GLU A C 1
ATOM 1276 O O . GLU A 1 161 ? -5.081 10.904 8.961 1.00 90.62 161 GLU A O 1
ATOM 1281 N N . TRP A 1 162 ? -7.036 9.830 8.787 1.00 91.19 162 TRP A N 1
ATOM 1282 C CA . TRP A 1 162 ? -7.021 9.734 7.321 1.00 91.19 162 TRP A CA 1
ATOM 1283 C C . TRP A 1 162 ? -6.965 11.098 6.633 1.00 91.19 162 TRP A C 1
ATOM 1285 O O . TRP A 1 162 ? -6.147 11.294 5.730 1.00 91.19 162 TRP A O 1
ATOM 1295 N N . ASP A 1 163 ? -7.807 12.037 7.060 1.00 88.31 163 ASP A N 1
ATOM 1296 C CA . ASP A 1 163 ? -7.877 13.357 6.437 1.00 88.31 163 ASP A CA 1
ATOM 1297 C C . ASP A 1 163 ? -6.689 14.237 6.845 1.00 88.31 163 ASP A C 1
ATOM 1299 O O . ASP A 1 163 ? -6.178 14.976 6.003 1.00 88.31 163 ASP A O 1
ATOM 1303 N N . ASP A 1 164 ? -6.168 14.095 8.070 1.00 88.94 164 ASP A N 1
ATOM 1304 C CA . ASP A 1 164 ? -4.929 14.754 8.504 1.00 88.94 164 ASP A CA 1
ATOM 1305 C C . ASP A 1 164 ? -3.725 14.277 7.684 1.00 88.94 164 ASP A C 1
ATOM 1307 O O . ASP A 1 164 ? -2.960 15.096 7.173 1.00 88.94 164 ASP A O 1
ATOM 1311 N N . TRP A 1 165 ? -3.591 12.962 7.473 1.00 89.88 165 TRP A N 1
ATOM 1312 C CA . TRP A 1 165 ? -2.569 12.383 6.599 1.00 89.88 165 TRP A CA 1
ATOM 1313 C C . TRP A 1 165 ? -2.693 12.898 5.159 1.00 89.88 165 TRP A C 1
ATOM 1315 O O . TRP A 1 165 ? -1.722 13.400 4.595 1.00 89.88 165 TRP A O 1
ATOM 1325 N N . LEU A 1 166 ? -3.887 12.837 4.560 1.00 86.25 166 LEU A N 1
ATOM 1326 C CA . LEU A 1 166 ? -4.115 13.277 3.177 1.00 86.25 166 LEU A CA 1
ATOM 1327 C C . LEU A 1 166 ? -3.909 14.791 2.979 1.00 86.25 166 LEU A C 1
ATOM 1329 O O . LEU A 1 166 ? -3.499 15.226 1.894 1.00 86.25 166 LEU A O 1
ATOM 1333 N N . ASN A 1 167 ? -4.146 15.599 4.014 1.00 86.62 167 ASN A N 1
ATOM 1334 C CA . ASN A 1 167 ? -3.943 17.048 3.999 1.00 86.62 167 ASN A CA 1
ATOM 1335 C C . ASN A 1 167 ? -2.564 17.498 4.508 1.00 86.62 167 ASN A C 1
ATOM 1337 O O . ASN A 1 167 ? -2.238 18.679 4.379 1.00 86.62 167 ASN A O 1
ATOM 1341 N N . CYS A 1 168 ? -1.726 16.594 5.023 1.00 83.38 168 CYS A N 1
ATOM 1342 C CA . CYS A 1 168 ? -0.418 16.944 5.567 1.00 83.38 168 CYS A CA 1
ATOM 1343 C C . CYS A 1 168 ? 0.525 17.497 4.482 1.00 83.38 168 CYS A C 1
ATOM 1345 O O . CYS A 1 168 ? 0.680 16.907 3.408 1.00 83.38 168 CYS A O 1
ATOM 1347 N N . ARG A 1 169 ? 1.161 18.646 4.749 1.00 86.38 169 ARG A N 1
ATOM 1348 C CA . ARG A 1 169 ? 2.154 19.288 3.857 1.00 86.38 169 ARG A CA 1
ATOM 1349 C C . ARG A 1 169 ? 3.500 19.567 4.541 1.00 86.38 169 ARG A C 1
ATOM 1351 O O . ARG A 1 169 ? 4.457 19.915 3.858 1.00 86.38 169 ARG A O 1
ATOM 1358 N N . ASP A 1 170 ? 3.579 19.388 5.858 1.00 87.62 170 ASP A N 1
ATOM 1359 C CA . ASP A 1 170 ? 4.819 19.443 6.635 1.00 87.62 170 ASP A CA 1
ATOM 1360 C C . ASP A 1 170 ? 5.442 18.038 6.696 1.00 87.62 170 ASP A C 1
ATOM 1362 O O . ASP A 1 170 ? 4.763 17.060 7.013 1.00 87.62 170 ASP A O 1
ATOM 1366 N N . THR A 1 171 ? 6.729 17.914 6.361 1.00 74.12 171 THR A N 1
ATOM 1367 C CA . THR A 1 171 ? 7.394 16.607 6.241 1.00 74.12 171 THR A CA 1
ATOM 1368 C C . THR A 1 171 ? 7.734 15.942 7.572 1.00 74.12 171 THR A C 1
ATOM 1370 O O . THR A 1 171 ? 7.916 14.727 7.590 1.00 74.12 171 THR A O 1
ATOM 1373 N N . GLU A 1 172 ? 7.829 16.688 8.671 1.00 76.31 172 GLU A N 1
ATOM 1374 C CA . GLU A 1 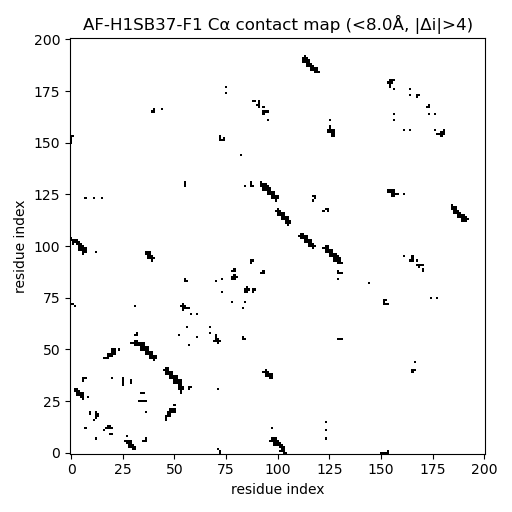172 ? 8.116 16.135 10.000 1.00 76.31 172 GLU A CA 1
ATOM 1375 C C . GLU A 1 172 ? 6.820 15.840 10.768 1.00 76.31 172 GLU A C 1
ATOM 1377 O O . GLU A 1 172 ? 6.722 14.798 11.420 1.00 76.31 172 GLU A O 1
ATOM 1382 N N . LEU A 1 173 ? 5.760 16.632 10.562 1.00 80.75 173 LEU A N 1
ATOM 1383 C CA . LEU A 1 173 ? 4.402 16.236 10.944 1.00 80.75 173 LEU A CA 1
ATOM 1384 C C . LEU A 1 173 ? 3.993 14.947 10.214 1.00 80.75 173 LEU A C 1
ATOM 1386 O O . LEU A 1 173 ? 3.562 13.994 10.861 1.00 80.75 173 LEU A O 1
ATOM 1390 N N . ALA A 1 174 ? 4.225 14.853 8.899 1.00 79.88 174 ALA A N 1
ATOM 1391 C CA . ALA A 1 174 ? 3.990 13.628 8.132 1.00 79.88 174 ALA A CA 1
ATOM 1392 C C . ALA A 1 174 ? 4.802 12.431 8.666 1.00 79.88 174 ALA A C 1
ATOM 1394 O O . ALA A 1 174 ? 4.320 11.298 8.642 1.00 79.88 174 ALA A O 1
ATOM 1395 N N . ARG A 1 175 ? 6.012 12.661 9.200 1.00 78.38 175 ARG A N 1
ATOM 1396 C CA . ARG A 1 175 ? 6.828 11.608 9.829 1.00 78.38 175 ARG A CA 1
ATOM 1397 C C . ARG A 1 175 ? 6.182 11.057 11.106 1.00 78.38 175 ARG A C 1
ATOM 1399 O O . ARG A 1 175 ? 6.330 9.869 11.379 1.00 78.38 175 ARG A O 1
ATOM 1406 N N . SER A 1 176 ? 5.441 11.870 11.861 1.00 83.81 176 SER A N 1
ATOM 1407 C CA . SER A 1 176 ? 4.832 11.456 13.139 1.00 83.81 176 SER A CA 1
ATOM 1408 C C . SER A 1 176 ? 3.726 10.391 13.003 1.00 83.81 176 SER A C 1
ATOM 1410 O O . SER A 1 176 ? 3.506 9.609 13.931 1.00 83.81 176 SER A O 1
ATOM 1412 N N . PHE A 1 177 ? 3.091 10.288 11.828 1.00 82.12 177 PHE A N 1
ATOM 1413 C CA . PHE A 1 177 ? 2.149 9.210 11.494 1.00 82.12 177 PHE A CA 1
ATOM 1414 C C . PHE A 1 177 ? 2.848 7.873 11.186 1.00 82.12 177 PHE A C 1
ATOM 1416 O O . PHE A 1 177 ? 2.191 6.835 11.155 1.00 82.12 177 PHE A O 1
ATOM 1423 N N . LEU A 1 178 ? 4.170 7.852 10.957 1.00 79.38 178 LEU A N 1
ATOM 1424 C CA . LEU A 1 178 ? 4.908 6.672 10.477 1.00 79.38 178 LEU A CA 1
ATOM 1425 C C . LEU A 1 178 ? 5.280 5.673 11.589 1.00 79.38 178 LEU A C 1
ATOM 1427 O O . LEU A 1 178 ? 6.410 5.183 11.667 1.00 79.38 178 LEU A O 1
ATOM 1431 N N . ARG A 1 179 ? 4.307 5.374 12.447 1.00 77.19 179 ARG A N 1
ATOM 1432 C CA . ARG A 1 179 ? 4.413 4.498 13.619 1.00 77.19 179 ARG A CA 1
ATOM 1433 C C . ARG A 1 179 ? 3.822 3.103 13.349 1.00 77.19 179 ARG A C 1
ATOM 1435 O O . ARG A 1 179 ? 2.950 2.972 12.488 1.00 77.19 179 ARG A O 1
ATOM 1442 N N . PRO A 1 180 ? 4.264 2.050 14.064 1.00 66.50 180 PRO A N 1
ATOM 1443 C CA . PRO A 1 180 ? 3.597 0.751 14.027 1.00 66.50 180 PRO A CA 1
ATOM 1444 C C . PRO A 1 180 ? 2.132 0.866 14.466 1.00 66.50 180 PRO A C 1
ATOM 1446 O O . PRO A 1 180 ? 1.814 1.620 15.385 1.00 66.50 180 PRO A O 1
ATOM 1449 N N . TYR A 1 181 ? 1.250 0.096 13.830 1.00 71.50 181 TYR A N 1
ATOM 1450 C CA . TYR A 1 181 ? -0.135 -0.040 14.279 1.00 71.50 181 TYR A CA 1
ATOM 1451 C C . TYR A 1 181 ? -0.217 -0.989 15.489 1.00 71.50 181 TYR A C 1
ATOM 1453 O O . TYR A 1 181 ? 0.640 -1.857 15.664 1.00 71.50 181 TYR A O 1
ATOM 1461 N N . ALA A 1 182 ? -1.237 -0.818 16.331 1.00 74.06 182 ALA A N 1
ATOM 1462 C CA . ALA A 1 182 ? -1.417 -1.588 17.560 1.00 74.06 182 ALA A CA 1
ATOM 1463 C C . ALA A 1 182 ? -1.701 -3.073 17.249 1.00 74.06 182 ALA A C 1
ATOM 1465 O O . ALA A 1 182 ? -2.722 -3.407 16.647 1.00 74.06 182 ALA A O 1
ATOM 1466 N N . ALA A 1 183 ? -0.775 -3.968 17.612 1.00 66.50 183 ALA A N 1
ATOM 1467 C CA . ALA A 1 183 ? -0.797 -5.372 17.179 1.00 66.50 183 ALA A CA 1
ATOM 1468 C C . ALA A 1 183 ? -1.958 -6.186 17.788 1.00 66.50 183 ALA A C 1
ATOM 1470 O O . ALA A 1 183 ? -2.451 -7.129 17.173 1.00 66.50 183 ALA A O 1
ATOM 1471 N N . ASP A 1 184 ? -2.438 -5.792 18.965 1.00 72.62 184 ASP A N 1
ATOM 1472 C CA . ASP A 1 184 ? -3.627 -6.325 19.636 1.00 72.62 184 ASP A CA 1
ATOM 1473 C C . ASP A 1 184 ? -4.919 -6.096 18.832 1.00 72.62 184 ASP A C 1
ATOM 1475 O O . ASP A 1 184 ? -5.806 -6.951 18.851 1.00 72.62 184 ASP A O 1
ATOM 1479 N N . LYS A 1 185 ? -4.994 -5.017 18.042 1.00 75.56 185 LYS A N 1
ATOM 1480 C CA . LYS A 1 185 ? -6.101 -4.729 17.111 1.00 75.56 185 LYS A CA 1
ATOM 1481 C C . LYS A 1 185 ? -6.012 -5.494 15.784 1.00 75.56 185 LYS A C 1
ATOM 1483 O O . LYS A 1 185 ? -6.935 -5.454 14.968 1.00 75.56 185 LYS A O 1
ATOM 1488 N N . MET A 1 186 ? -4.908 -6.201 15.553 1.00 73.94 186 MET A N 1
ATOM 1489 C CA . MET A 1 186 ? -4.657 -6.971 14.335 1.00 73.94 186 MET A CA 1
ATOM 1490 C C . MET A 1 186 ? -4.964 -8.460 14.555 1.00 73.94 186 MET A C 1
ATOM 1492 O O . MET A 1 186 ? -4.928 -8.973 15.678 1.00 73.94 186 MET A O 1
ATOM 1496 N N . ALA A 1 187 ? -5.275 -9.165 13.472 1.00 82.56 187 ALA A N 1
ATOM 1497 C CA . ALA A 1 187 ? -5.437 -10.615 13.419 1.00 82.56 187 ALA A CA 1
ATOM 1498 C C . ALA A 1 187 ? -4.631 -11.193 12.249 1.00 82.56 187 ALA A C 1
ATOM 1500 O O . ALA A 1 187 ? -4.404 -10.507 11.248 1.00 82.56 187 ALA A O 1
ATOM 1501 N N . ALA A 1 188 ? -4.191 -12.447 12.380 1.00 73.38 188 ALA A N 1
ATOM 1502 C CA . ALA A 1 188 ? -3.406 -13.135 11.363 1.00 73.38 188 ALA A CA 1
ATOM 1503 C C . ALA A 1 188 ? -3.707 -14.642 11.313 1.00 73.38 188 ALA A C 1
ATOM 1505 O O . ALA A 1 188 ? -4.000 -15.251 12.339 1.00 73.38 188 ALA A O 1
ATOM 1506 N N . GLU A 1 189 ? -3.597 -15.247 10.127 1.00 82.19 189 GLU A N 1
ATOM 1507 C CA . GLU A 1 189 ? -3.704 -16.701 9.916 1.00 82.19 189 GLU A CA 1
ATOM 1508 C C . GLU A 1 189 ? -2.827 -17.155 8.729 1.00 82.19 189 GLU A C 1
ATOM 1510 O O . GLU A 1 189 ? -2.556 -16.349 7.830 1.00 82.19 189 GLU A O 1
ATOM 1515 N N . PRO A 1 190 ? -2.414 -18.433 8.655 1.00 80.81 190 PRO A N 1
ATOM 1516 C CA . PRO A 1 190 ? -1.768 -18.985 7.468 1.00 80.81 190 PRO A CA 1
ATOM 1517 C C . PRO A 1 190 ? -2.676 -18.946 6.230 1.00 80.81 190 PRO A C 1
ATOM 1519 O O . PRO A 1 190 ? -3.802 -19.430 6.248 1.00 80.81 190 PRO A O 1
ATOM 1522 N N . ALA A 1 191 ? -2.154 -18.428 5.121 1.00 85.00 191 ALA A N 1
ATOM 1523 C CA . ALA A 1 191 ? -2.852 -18.305 3.844 1.00 85.00 191 ALA A CA 1
ATOM 1524 C C . ALA A 1 191 ? -1.910 -18.672 2.677 1.00 85.00 191 ALA A C 1
ATOM 1526 O O . ALA A 1 191 ? -1.455 -17.783 1.943 1.00 85.00 191 ALA A O 1
ATOM 1527 N N . PRO A 1 192 ? -1.570 -19.963 2.490 1.00 85.31 192 PRO A N 1
ATOM 1528 C CA . PRO A 1 192 ? -0.770 -20.404 1.350 1.00 85.31 192 PRO A CA 1
ATOM 1529 C C . PRO A 1 192 ? -1.463 -20.074 0.018 1.00 85.31 192 PRO A C 1
ATOM 1531 O O . PRO A 1 192 ? -2.686 -19.980 -0.067 1.00 85.31 192 PRO A O 1
ATOM 1534 N N . LEU A 1 193 ? -0.669 -19.895 -1.038 1.00 82.44 193 LEU A N 1
ATOM 1535 C CA . LEU A 1 193 ? -1.194 -19.898 -2.405 1.00 82.44 193 LEU A CA 1
ATOM 1536 C C . LEU A 1 193 ? -1.446 -21.349 -2.850 1.00 82.44 193 LEU A C 1
ATOM 1538 O O . LEU A 1 193 ? -0.721 -22.241 -2.397 1.00 82.44 193 LEU A O 1
ATOM 1542 N N . PRO A 1 194 ? -2.413 -21.601 -3.752 1.00 80.56 194 PRO A N 1
ATOM 1543 C CA . PRO A 1 194 ? -2.513 -22.898 -4.411 1.00 80.56 194 PRO A CA 1
ATOM 1544 C C . PRO A 1 194 ? -1.211 -23.206 -5.175 1.00 80.56 194 PRO A C 1
ATOM 1546 O O . PRO A 1 194 ? -0.516 -22.271 -5.595 1.00 80.56 194 PRO A O 1
ATOM 1549 N N . PRO A 1 195 ? -0.871 -24.490 -5.394 1.00 73.62 195 PRO A N 1
ATOM 1550 C CA . PRO A 1 195 ? 0.248 -24.859 -6.251 1.00 73.62 195 PRO A CA 1
ATOM 1551 C C . PRO A 1 195 ? 0.116 -24.175 -7.614 1.00 73.62 195 PRO A C 1
ATOM 1553 O O . PRO A 1 195 ? -0.941 -24.237 -8.244 1.00 73.62 195 PRO A O 1
ATOM 1556 N N . ARG A 1 196 ? 1.185 -23.517 -8.080 1.00 62.31 196 ARG A N 1
ATOM 1557 C CA . ARG A 1 196 ? 1.228 -23.002 -9.454 1.00 62.31 196 ARG A CA 1
ATOM 1558 C C . ARG A 1 196 ? 1.093 -24.204 -10.384 1.00 62.31 196 ARG A C 1
ATOM 1560 O O . ARG A 1 196 ? 1.901 -25.126 -10.286 1.00 62.31 196 ARG A O 1
ATOM 1567 N N . ALA A 1 197 ? 0.071 -24.195 -11.239 1.00 59.94 197 ALA A N 1
ATOM 1568 C CA . ALA A 1 197 ? -0.116 -25.238 -12.238 1.00 59.94 197 ALA A CA 1
ATOM 1569 C C . ALA A 1 197 ? 1.181 -25.411 -13.040 1.00 59.94 197 ALA A C 1
ATOM 1571 O O . ALA A 1 197 ? 1.812 -24.416 -13.409 1.00 59.94 197 ALA A O 1
ATOM 1572 N N . ALA A 1 198 ? 1.587 -26.661 -13.266 1.00 51.03 198 ALA A N 1
ATOM 1573 C CA . ALA A 1 198 ? 2.733 -26.942 -14.113 1.00 51.03 198 ALA A CA 1
ATOM 1574 C C . ALA A 1 198 ? 2.448 -26.392 -15.515 1.00 51.03 198 ALA A C 1
ATOM 1576 O O . ALA A 1 198 ? 1.391 -26.661 -16.088 1.00 51.03 198 ALA A O 1
ATOM 1577 N N . GLU A 1 199 ? 3.378 -25.603 -16.047 1.00 44.91 199 GLU A N 1
ATOM 1578 C CA . GLU A 1 199 ? 3.324 -25.165 -17.437 1.00 44.91 199 GLU A CA 1
ATOM 1579 C C . GLU A 1 199 ? 3.514 -26.412 -18.308 1.00 44.91 199 GLU A C 1
ATOM 1581 O O . GLU A 1 199 ? 4.573 -27.041 -18.283 1.00 44.91 199 GLU A O 1
ATOM 1586 N N . ALA A 1 200 ? 2.445 -26.819 -19.000 1.00 44.84 200 ALA A N 1
ATOM 1587 C CA . ALA A 1 200 ? 2.471 -27.967 -19.895 1.00 44.84 200 ALA A CA 1
ATOM 1588 C C . ALA A 1 200 ? 3.480 -27.691 -21.018 1.00 44.84 200 ALA A C 1
ATOM 1590 O O . ALA A 1 200 ? 3.360 -26.686 -21.720 1.00 44.84 200 ALA A O 1
ATOM 1591 N N . SER A 1 201 ? 4.495 -28.554 -21.102 1.00 50.41 201 SER A N 1
ATOM 1592 C CA . SER A 1 201 ? 5.579 -28.494 -22.093 1.00 50.41 201 SER A CA 1
ATOM 1593 C C . SER A 1 201 ? 5.169 -29.130 -23.417 1.00 50.41 201 SER A C 1
ATOM 1595 O O . SER A 1 201 ? 4.379 -30.099 -23.361 1.00 50.41 201 SER A O 1
#

pLDDT: mean 80.03, std 17.35, range [28.91, 97.31]

Organism: NCBI:txid1127483